Protein AF-A0AA40THC8-F1 (afdb_monomer)

Organism: Citrobacter freundii (NCBI:txid546)

Radius of gyration: 18.52 Å; Cα contacts (8 Å, |Δi|>4): 505; chains: 1; bounding box: 59×40×48 Å

Nearest PDB structures (foldseek):
  4kh3-assembly1_A  TM=6.017E-01  e=3.328E-01  Escherichia coli CFT073

Mean predicted aligned error: 9.14 Å

Structure (mmCIF, N/CA/C/O backbone):
data_AF-A0AA40THC8-F1
#
_entry.id   AF-A0AA40THC8-F1
#
loop_
_atom_site.group_PDB
_atom_site.id
_atom_site.type_symbol
_atom_site.label_atom_id
_atom_site.label_alt_id
_atom_site.label_comp_id
_atom_site.label_asym_id
_atom_site.label_entity_id
_atom_site.label_seq_id
_atom_site.pdbx_PDB_ins_code
_atom_si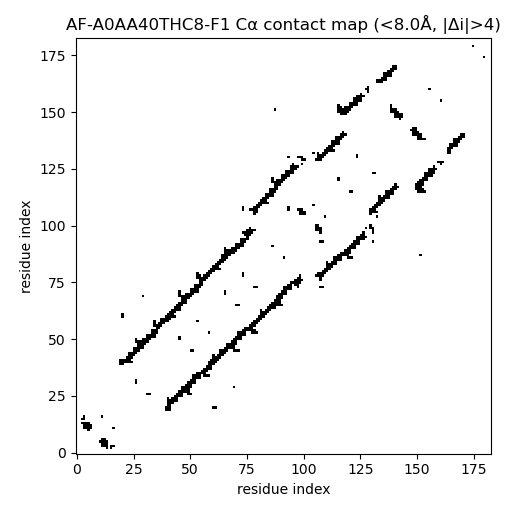te.Cartn_x
_atom_site.Cartn_y
_atom_site.Cartn_z
_atom_site.occupancy
_atom_site.B_iso_or_equiv
_atom_site.auth_seq_id
_atom_site.auth_co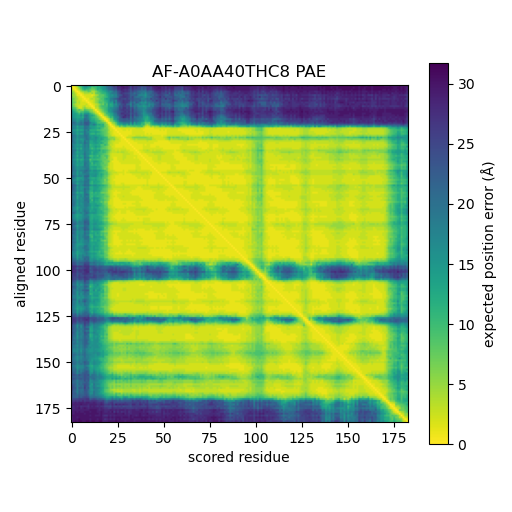mp_id
_atom_site.auth_asym_id
_atom_site.auth_atom_id
_atom_site.pdbx_PDB_model_num
ATOM 1 N N . SER A 1 1 ? -37.469 13.381 7.957 1.00 46.84 1 SER A N 1
ATOM 2 C CA . SER A 1 1 ? -37.081 14.163 9.143 1.00 46.84 1 SER A CA 1
ATOM 3 C C . SER A 1 1 ? -35.679 13.743 9.512 1.00 46.84 1 SER A C 1
ATOM 5 O O . SER A 1 1 ? -35.505 12.587 9.875 1.00 46.84 1 SER A O 1
ATOM 7 N N . ASP A 1 2 ? -34.700 14.631 9.347 1.00 51.12 2 ASP A N 1
ATOM 8 C CA . ASP A 1 2 ? -33.325 14.374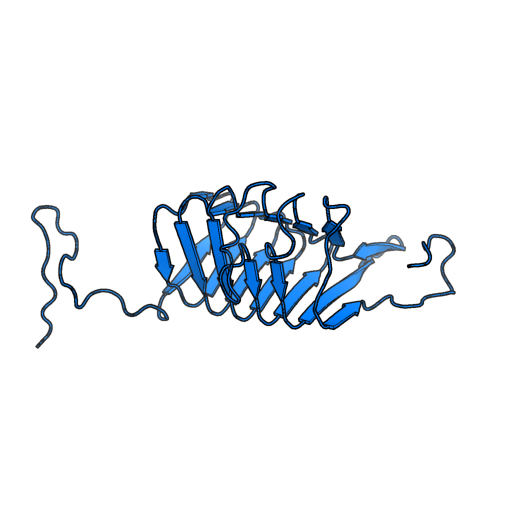 9.784 1.00 51.12 2 ASP A CA 1
ATOM 9 C C . ASP A 1 2 ? -33.265 14.373 11.309 1.00 51.12 2 ASP A C 1
ATOM 11 O O . ASP A 1 2 ? -33.675 15.334 11.958 1.00 51.12 2 ASP A O 1
ATOM 15 N N . THR A 1 3 ? -32.786 13.273 11.883 1.00 56.94 3 THR A N 1
ATOM 16 C CA . THR A 1 3 ? -32.595 13.110 13.330 1.00 56.94 3 THR A CA 1
ATOM 17 C C . THR A 1 3 ? -31.109 13.165 13.675 1.00 56.94 3 THR A C 1
ATOM 19 O O . THR A 1 3 ? -30.595 12.304 14.391 1.00 56.94 3 THR A O 1
ATOM 22 N N . THR A 1 4 ? -30.387 14.146 13.132 1.00 65.88 4 THR A N 1
ATOM 23 C CA . THR A 1 4 ? -29.005 14.417 13.538 1.00 65.88 4 THR A CA 1
ATOM 24 C C . THR A 1 4 ? -29.018 15.010 14.946 1.00 65.88 4 THR A C 1
ATOM 26 O O . THR A 1 4 ? -29.551 16.097 15.166 1.00 65.88 4 THR A O 1
ATOM 29 N N . SER A 1 5 ? -28.474 14.265 15.906 1.00 69.88 5 SER A N 1
ATOM 30 C CA . SER A 1 5 ? -28.304 14.685 17.301 1.00 69.88 5 SER A CA 1
ATOM 31 C C . SER A 1 5 ? -26.849 15.087 17.530 1.00 69.88 5 SER A C 1
ATOM 33 O O . SER A 1 5 ? -25.977 14.487 16.905 1.00 69.88 5 SER A O 1
ATOM 35 N N . TYR A 1 6 ? -26.588 16.073 18.392 1.00 78.94 6 TYR A N 1
ATOM 36 C CA . TYR A 1 6 ? -25.242 16.556 18.722 1.00 78.94 6 TYR A CA 1
ATOM 37 C C . TYR A 1 6 ? -24.981 16.462 20.237 1.00 78.94 6 TYR A C 1
ATOM 39 O O . TYR A 1 6 ? -25.922 16.637 21.015 1.00 78.94 6 TYR A O 1
ATOM 47 N N . ASP A 1 7 ? -23.741 16.173 20.653 1.00 79.31 7 ASP A N 1
ATOM 48 C CA . ASP A 1 7 ? -23.314 16.235 22.055 1.00 79.31 7 ASP A CA 1
ATOM 49 C C . ASP A 1 7 ? -23.113 17.680 22.533 1.00 79.31 7 ASP A C 1
ATOM 51 O O . ASP A 1 7 ? -23.205 18.650 21.776 1.00 79.31 7 ASP A O 1
ATOM 55 N N . GLU A 1 8 ? -22.830 17.815 23.827 1.00 79.69 8 GLU A N 1
ATOM 56 C CA . GLU A 1 8 ? -22.524 19.083 24.496 1.00 79.69 8 GLU A CA 1
ATOM 57 C C . GLU A 1 8 ? -21.267 19.789 23.958 1.00 79.69 8 GLU A C 1
ATOM 59 O O . GLU A 1 8 ? -21.106 20.992 24.168 1.00 79.69 8 GLU A O 1
ATOM 64 N N . ASN A 1 9 ? -20.432 19.073 23.201 1.00 78.62 9 ASN A N 1
ATOM 65 C CA . ASN A 1 9 ? -19.235 19.586 22.542 1.00 78.62 9 ASN A CA 1
ATOM 66 C C . ASN A 1 9 ? -19.472 19.880 21.046 1.00 78.62 9 ASN A C 1
ATOM 68 O O . ASN A 1 9 ? -18.557 20.328 20.356 1.00 78.62 9 ASN A O 1
ATOM 72 N N . GLY A 1 10 ? -20.694 19.673 20.543 1.00 72.00 10 GLY A N 1
ATOM 73 C CA . GLY A 1 10 ? -21.081 19.920 19.155 1.00 72.00 10 GLY A CA 1
ATOM 74 C C . GLY A 1 10 ? -20.737 18.795 18.173 1.00 72.00 10 GLY A C 1
ATOM 75 O O . GLY A 1 10 ? -20.815 19.014 16.964 1.00 72.00 10 GLY A O 1
ATOM 76 N N . HIS A 1 11 ? -20.373 17.600 18.638 1.00 70.88 11 HIS A N 1
ATOM 77 C CA . HIS A 1 11 ? -20.149 16.432 17.782 1.00 70.88 11 HIS A CA 1
ATOM 78 C C . HIS A 1 11 ? -21.448 15.688 17.506 1.00 70.88 11 HIS A C 1
ATOM 80 O O . HIS A 1 11 ? -22.308 15.591 18.371 1.00 70.88 11 HIS A O 1
ATOM 86 N N . VAL A 1 12 ? -21.599 15.111 16.316 1.00 73.75 12 VAL A N 1
ATOM 87 C CA . VAL A 1 12 ? -22.798 14.336 15.977 1.00 73.75 12 VAL A CA 1
ATOM 88 C C . VAL A 1 12 ? -22.830 13.016 16.773 1.00 73.75 12 VAL A C 1
ATOM 90 O O . VAL A 1 12 ? -21.863 12.262 16.742 1.00 73.75 12 VAL A O 1
ATOM 93 N N . VAL A 1 13 ? -23.941 12.711 17.452 1.00 70.44 13 VAL A N 1
ATOM 94 C CA . VAL A 1 13 ? -24.122 11.547 18.354 1.00 70.44 13 VAL A CA 1
ATOM 95 C C . VAL A 1 13 ? -25.324 10.651 18.024 1.00 70.44 13 VAL A C 1
ATOM 97 O O . VAL A 1 13 ? -25.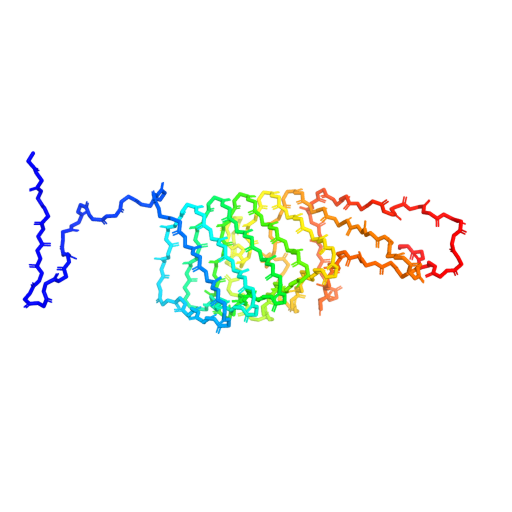739 9.824 18.832 1.00 70.44 13 VAL A O 1
ATOM 100 N N . GLY A 1 14 ? -25.914 10.787 16.836 1.00 59.56 14 GLY A N 1
ATOM 101 C CA . GLY A 1 14 ? -26.986 9.891 16.382 1.00 59.56 14 GLY A CA 1
ATOM 102 C C . GLY A 1 14 ? -26.463 8.595 15.745 1.00 59.56 14 GLY A C 1
ATOM 103 O O . GLY A 1 14 ? -25.491 8.615 15.003 1.00 59.56 14 GLY A O 1
ATOM 104 N N . ASN A 1 15 ? -27.170 7.474 15.913 1.00 55.31 15 ASN A N 1
ATOM 105 C CA . ASN A 1 15 ? -26.921 6.227 15.160 1.00 55.31 15 ASN A CA 1
ATOM 106 C C . ASN A 1 15 ? -27.232 6.329 13.648 1.00 55.31 15 ASN A C 1
ATOM 108 O O . ASN A 1 15 ? -27.085 5.350 12.925 1.00 55.31 15 ASN A O 1
ATOM 112 N N . ALA A 1 16 ? -27.697 7.483 13.163 1.00 52.44 16 ALA A N 1
ATOM 113 C CA . ALA A 1 16 ? -27.973 7.740 11.747 1.00 52.44 16 ALA A CA 1
ATOM 114 C C . ALA A 1 16 ? -26.766 8.342 10.998 1.00 52.44 16 ALA A C 1
ATOM 116 O O . ALA A 1 16 ? -26.919 8.881 9.905 1.00 52.44 16 ALA A O 1
ATOM 117 N N . VAL A 1 17 ? -25.584 8.335 11.612 1.00 57.34 17 VAL A N 1
ATOM 118 C CA . VAL A 1 17 ? -24.479 9.201 11.214 1.00 57.34 17 VAL A CA 1
ATOM 119 C C . VAL A 1 17 ? -23.390 8.358 10.557 1.00 57.34 17 VAL A C 1
ATOM 121 O O . VAL A 1 17 ? -22.863 7.431 11.163 1.00 57.34 17 VAL A O 1
ATOM 124 N N . TYR A 1 18 ? -23.083 8.746 9.317 1.00 55.19 18 TYR A N 1
ATOM 125 C CA . TYR A 1 18 ? -22.084 8.201 8.394 1.00 55.19 18 TYR A CA 1
ATOM 126 C C . TYR A 1 18 ? -22.499 6.907 7.683 1.00 55.19 18 TYR A C 1
ATOM 128 O O . TYR A 1 18 ? -22.271 5.796 8.152 1.00 55.19 18 TYR A O 1
ATOM 136 N N . GLN A 1 19 ? -23.061 7.066 6.480 1.00 49.38 19 GLN A N 1
ATOM 137 C CA . GLN A 1 19 ? -22.951 6.018 5.471 1.00 49.38 19 GLN A CA 1
ATOM 138 C C . GLN A 1 19 ? -21.481 5.962 5.040 1.00 49.38 19 GLN A C 1
ATOM 140 O O . GLN A 1 19 ? -20.975 6.883 4.401 1.00 49.38 19 GLN A O 1
ATOM 145 N N . SER A 1 20 ? -20.791 4.905 5.456 1.00 56.22 20 SER A N 1
ATOM 146 C CA . SER A 1 20 ? -19.586 4.411 4.792 1.00 56.22 20 SER A CA 1
ATOM 147 C C . SER A 1 20 ? -19.787 4.392 3.274 1.00 56.22 20 SER A C 1
ATOM 149 O O . SER A 1 20 ? -20.841 3.934 2.830 1.00 56.22 20 SER A O 1
ATOM 151 N N . GLY A 1 21 ? -18.810 4.877 2.502 1.00 55.38 21 GLY A N 1
ATOM 152 C CA . GLY A 1 21 ? -18.883 4.919 1.030 1.00 55.38 21 GLY A CA 1
ATOM 153 C C . GLY A 1 21 ? -19.221 6.286 0.415 1.00 55.38 21 GLY A C 1
ATOM 154 O O . GLY A 1 21 ? -19.754 6.349 -0.683 1.00 55.38 21 GLY A O 1
ATOM 155 N N . LEU A 1 22 ? -18.969 7.395 1.123 1.00 68.38 22 LEU A N 1
ATOM 156 C CA . LEU A 1 22 ? -19.188 8.761 0.604 1.00 68.38 22 LEU A CA 1
ATOM 157 C C . LEU A 1 22 ? -18.004 9.720 0.815 1.00 68.38 22 LEU A C 1
ATOM 159 O O . LEU A 1 22 ? -18.067 10.868 0.374 1.00 68.38 22 LEU A O 1
ATOM 163 N N . PHE A 1 23 ? -16.942 9.291 1.502 1.00 82.12 23 PHE A N 1
ATOM 164 C CA . PHE A 1 23 ? -15.826 10.167 1.862 1.00 82.12 23 PHE A CA 1
ATOM 165 C C . PHE A 1 23 ? -14.547 9.753 1.154 1.00 82.12 23 PHE A C 1
ATOM 167 O O . PHE A 1 23 ? -14.071 8.634 1.326 1.00 82.12 23 PHE A O 1
ATOM 174 N N . ASN A 1 24 ? -13.972 10.708 0.430 1.00 92.69 24 ASN A N 1
ATOM 175 C CA . ASN A 1 24 ? -12.629 10.609 -0.116 1.00 92.69 24 ASN A CA 1
ATOM 176 C C . ASN A 1 24 ? -11.658 11.290 0.839 1.00 92.69 24 ASN A C 1
ATOM 178 O O . ASN A 1 24 ? -11.899 12.418 1.280 1.00 92.69 24 ASN A O 1
ATOM 182 N N . VAL A 1 25 ? -10.558 10.615 1.141 1.00 96.06 25 VAL A N 1
ATOM 183 C CA . VAL A 1 25 ? -9.511 11.115 2.025 1.00 96.06 25 VAL A CA 1
ATOM 184 C C . VAL A 1 25 ? -8.224 11.258 1.227 1.00 96.06 25 VAL A C 1
ATOM 186 O O . VAL A 1 25 ? -7.784 10.324 0.565 1.00 96.06 25 VAL A O 1
ATOM 189 N N . THR A 1 26 ? -7.593 12.427 1.325 1.00 97.88 26 THR A N 1
ATOM 190 C CA . THR A 1 26 ? -6.287 12.689 0.714 1.00 97.88 26 THR A CA 1
ATOM 191 C C . THR A 1 26 ? -5.308 13.147 1.783 1.00 97.88 26 THR A C 1
ATOM 193 O O . THR A 1 26 ? -5.507 14.197 2.392 1.00 97.88 26 THR A O 1
ATOM 196 N N . LEU A 1 27 ? -4.222 12.400 1.968 1.00 98.06 27 LEU A N 1
ATOM 197 C CA . LEU A 1 27 ? -3.050 12.840 2.713 1.00 98.06 27 LEU A CA 1
ATOM 198 C C . LEU A 1 27 ? -2.009 13.383 1.731 1.00 98.06 27 LEU A C 1
ATOM 200 O O . LEU A 1 27 ? -1.770 12.801 0.670 1.00 98.06 27 LEU A O 1
ATOM 204 N N . ASN A 1 28 ? -1.410 14.521 2.074 1.00 96.44 28 ASN A N 1
ATOM 205 C CA . ASN A 1 28 ? -0.387 15.166 1.258 1.00 96.44 28 ASN A CA 1
ATOM 206 C C . ASN A 1 28 ? 0.641 15.888 2.141 1.00 96.44 28 ASN A C 1
ATOM 208 O O . ASN A 1 28 ? 0.364 16.202 3.301 1.00 96.44 28 ASN A O 1
ATOM 212 N N . GLY A 1 29 ? 1.810 16.193 1.580 1.00 93.19 29 GLY A N 1
ATOM 213 C CA . GLY A 1 29 ? 2.842 17.013 2.217 1.00 93.19 29 GLY A CA 1
ATOM 214 C C . GLY A 1 29 ? 3.357 16.436 3.535 1.00 93.19 29 GLY A C 1
ATOM 215 O O . GLY A 1 29 ? 3.398 17.156 4.528 1.00 93.19 29 GLY A O 1
ATOM 216 N N . ALA A 1 30 ? 3.711 15.148 3.546 1.00 95.50 30 ALA A N 1
ATOM 217 C CA . ALA A 1 30 ? 4.173 14.424 4.733 1.00 95.50 30 ALA A CA 1
ATOM 218 C C . ALA A 1 30 ? 3.166 14.389 5.903 1.00 95.50 30 ALA A C 1
ATOM 220 O O . ALA A 1 30 ? 3.549 14.237 7.061 1.00 95.50 30 ALA A O 1
ATOM 221 N N . SER A 1 31 ? 1.864 14.512 5.615 1.00 98.19 31 SER A N 1
ATOM 222 C CA . SER A 1 31 ? 0.810 14.256 6.608 1.00 98.19 31 SER A CA 1
ATOM 223 C C . SER A 1 31 ? 0.877 12.822 7.129 1.00 98.19 31 SER A C 1
ATOM 225 O O . SER A 1 31 ? 1.162 11.904 6.358 1.00 98.19 31 SER A O 1
ATOM 227 N N . GLN A 1 32 ? 0.530 12.640 8.400 1.00 98.44 32 GLN A N 1
ATOM 228 C CA . GLN A 1 32 ? 0.413 11.338 9.045 1.00 98.44 32 GLN A CA 1
ATOM 229 C C . GLN A 1 32 ? -1.018 11.120 9.536 1.00 98.44 32 GLN A C 1
ATOM 231 O O . GLN A 1 32 ? -1.623 12.032 10.103 1.00 98.44 32 GLN A O 1
ATOM 236 N N . TRP A 1 33 ? -1.541 9.912 9.344 1.00 98.38 33 TRP A N 1
ATOM 237 C CA . TRP A 1 33 ? -2.789 9.469 9.956 1.00 98.38 33 TRP A CA 1
ATOM 238 C C . TRP A 1 33 ? -2.591 8.124 10.644 1.00 98.38 33 TRP A C 1
ATOM 240 O O . TRP A 1 33 ? -2.309 7.123 9.994 1.00 98.38 33 TRP A O 1
ATOM 250 N N . ASP A 1 34 ? -2.788 8.111 11.957 1.00 98.12 34 ASP A N 1
ATOM 251 C CA . ASP A 1 34 ? -2.885 6.887 12.745 1.00 98.12 34 ASP A CA 1
ATOM 252 C C . ASP A 1 34 ? -4.373 6.559 12.941 1.00 98.12 34 ASP A C 1
ATOM 254 O O . ASP A 1 34 ? -5.122 7.343 13.543 1.00 98.12 34 ASP A O 1
ATOM 258 N N . THR A 1 35 ? -4.845 5.440 12.390 1.00 94.38 35 THR A N 1
ATOM 259 C CA . THR A 1 35 ? -6.235 5.011 12.589 1.00 94.38 35 THR A CA 1
ATOM 260 C C . THR A 1 35 ? -6.425 4.519 14.024 1.00 94.38 35 THR A C 1
ATOM 262 O O . THR A 1 35 ? -5.528 3.941 14.623 1.00 94.38 35 THR A O 1
ATOM 265 N N . THR A 1 36 ? -7.598 4.768 14.612 1.00 91.62 36 THR A N 1
ATOM 266 C CA . THR A 1 36 ? -7.874 4.410 16.024 1.00 91.62 36 THR A CA 1
ATOM 267 C C . THR A 1 36 ? -9.057 3.462 16.200 1.00 91.62 36 THR A C 1
ATOM 269 O O . THR A 1 36 ? -9.285 2.954 17.294 1.00 91.62 36 THR A O 1
ATOM 272 N N . LYS A 1 37 ? -9.851 3.266 15.142 1.00 89.12 37 LYS A N 1
ATOM 273 C CA . LYS A 1 37 ? -11.038 2.402 15.053 1.00 89.12 37 LYS A CA 1
ATOM 274 C C . LYS A 1 37 ? -11.255 2.030 13.584 1.00 89.12 37 LYS A C 1
ATOM 276 O O . LYS A 1 37 ? -10.448 2.381 12.727 1.00 89.12 37 LYS A O 1
ATOM 281 N N . THR A 1 38 ? -12.378 1.388 13.283 1.00 88.44 38 THR A N 1
ATOM 282 C CA . THR A 1 38 ? -12.837 1.174 11.911 1.00 88.44 38 THR A CA 1
ATOM 283 C C . THR A 1 38 ? -13.083 2.501 11.187 1.00 88.44 38 THR A C 1
ATOM 285 O O . THR A 1 38 ? -13.919 3.307 11.598 1.00 88.44 38 THR A O 1
ATOM 288 N N . SER A 1 39 ? -12.370 2.696 10.086 1.00 90.88 39 SER A N 1
ATOM 289 C CA . SER A 1 39 ? -12.545 3.777 9.124 1.00 90.88 39 SER A CA 1
ATOM 290 C C . SER A 1 39 ? -13.168 3.192 7.865 1.00 90.88 39 SER A C 1
ATOM 292 O O . SER A 1 39 ? -12.607 2.277 7.270 1.00 90.88 39 SER A O 1
ATOM 294 N N . LEU A 1 40 ? -14.337 3.702 7.482 1.00 90.31 40 LEU A N 1
ATOM 295 C CA . LEU A 1 40 ? -15.057 3.265 6.290 1.00 90.31 40 LEU A CA 1
ATOM 296 C C . LEU A 1 40 ? -15.158 4.440 5.317 1.00 90.31 40 LEU A C 1
ATOM 298 O O . LEU A 1 40 ? -15.929 5.378 5.543 1.00 90.31 40 LEU A O 1
ATOM 302 N N . ILE A 1 41 ? -14.360 4.403 4.261 1.00 91.94 41 ILE A N 1
ATOM 303 C CA . ILE A 1 41 ? -14.218 5.484 3.282 1.00 91.94 41 ILE A CA 1
ATOM 304 C C . ILE A 1 41 ? -14.438 4.940 1.869 1.00 91.94 41 ILE A C 1
ATOM 306 O O . ILE A 1 41 ? -14.603 3.742 1.685 1.00 91.94 41 ILE A O 1
ATOM 310 N N . ASP A 1 42 ? -14.536 5.825 0.885 1.00 92.19 42 ASP A N 1
ATOM 311 C CA . ASP A 1 42 ? -14.700 5.444 -0.522 1.00 92.19 42 ASP A CA 1
ATOM 312 C C . ASP A 1 42 ? -13.324 5.323 -1.189 1.00 92.19 42 ASP A C 1
ATOM 314 O O . ASP A 1 42 ? -12.891 4.244 -1.594 1.00 92.19 42 ASP A O 1
ATOM 318 N N . THR A 1 43 ? -12.567 6.419 -1.174 1.00 95.38 43 THR A N 1
ATOM 319 C CA . THR A 1 43 ? -11.224 6.483 -1.753 1.00 95.38 43 THR A CA 1
ATOM 320 C C . THR A 1 43 ? -10.211 7.042 -0.755 1.00 95.38 43 THR A C 1
ATOM 322 O O . THR A 1 43 ? -10.452 8.077 -0.128 1.00 95.38 43 THR A O 1
ATOM 325 N N . LEU A 1 44 ? -9.035 6.420 -0.671 1.00 98.12 44 LEU A N 1
ATOM 326 C CA . LEU A 1 44 ? -7.864 6.936 0.034 1.00 98.12 44 LEU A CA 1
ATOM 327 C C . LEU A 1 44 ? -6.726 7.246 -0.938 1.00 98.12 44 LEU A C 1
ATOM 329 O O . LEU A 1 44 ? -6.264 6.389 -1.683 1.00 98.12 44 LEU A O 1
ATOM 333 N N . SER A 1 45 ? -6.213 8.469 -0.884 1.00 98.56 45 SER A N 1
ATOM 334 C CA . SER A 1 45 ? -5.008 8.886 -1.601 1.00 98.56 45 SER A CA 1
ATOM 335 C C . SER A 1 45 ? -3.924 9.314 -0.614 1.00 98.56 45 SER A C 1
ATOM 337 O O . SER A 1 45 ? -4.101 10.292 0.109 1.00 98.56 45 SER A O 1
ATOM 339 N N . ILE A 1 46 ? -2.788 8.622 -0.596 1.00 98.75 46 ILE A N 1
ATOM 340 C CA . ILE A 1 46 ? -1.639 8.909 0.271 1.00 98.75 46 ILE A CA 1
ATOM 341 C C . ILE A 1 46 ? -0.499 9.412 -0.617 1.00 98.75 46 ILE A C 1
ATOM 343 O O . ILE A 1 46 ? -0.012 8.672 -1.467 1.00 98.75 46 ILE A O 1
ATOM 347 N N . ASN A 1 47 ? -0.099 10.678 -0.471 1.00 98.12 47 ASN A N 1
ATOM 348 C CA . ASN A 1 47 ? 0.835 11.307 -1.408 1.00 98.12 47 ASN A CA 1
ATOM 349 C C . ASN A 1 47 ? 1.971 12.077 -0.728 1.00 98.12 47 ASN A C 1
ATOM 351 O O . ASN A 1 47 ? 1.827 12.592 0.381 1.00 98.12 47 ASN A O 1
ATOM 355 N N . SER A 1 48 ? 3.061 12.282 -1.468 1.00 97.50 48 SER A N 1
ATOM 356 C CA . SER A 1 48 ? 4.136 13.228 -1.130 1.00 97.50 48 SER A CA 1
ATOM 357 C C . SER A 1 48 ? 4.746 12.980 0.254 1.00 97.50 48 SER A C 1
ATOM 359 O O . SER A 1 48 ? 4.782 13.878 1.103 1.00 97.50 48 SER A O 1
ATOM 361 N N . GLY A 1 49 ? 5.189 11.749 0.500 1.00 98.19 49 GLY A N 1
ATOM 362 C CA . GLY A 1 49 ? 5.802 11.346 1.765 1.00 98.19 49 GLY A CA 1
ATOM 363 C C . GLY A 1 49 ? 4.813 11.165 2.913 1.00 98.19 49 GLY A C 1
ATOM 364 O O . GLY A 1 49 ? 5.236 10.995 4.053 1.00 98.19 49 GLY A O 1
ATOM 365 N N . SER A 1 50 ? 3.504 11.242 2.655 1.00 98.75 50 SER A N 1
ATOM 366 C CA . SER A 1 50 ? 2.494 10.971 3.676 1.00 98.75 50 SER A CA 1
ATOM 367 C C . SER A 1 50 ? 2.470 9.513 4.106 1.00 98.75 50 SER A C 1
ATOM 369 O O . SER A 1 50 ? 2.788 8.625 3.314 1.00 98.75 50 SER A O 1
ATOM 371 N N . VAL A 1 51 ? 2.040 9.294 5.348 1.00 98.81 51 VAL A N 1
ATOM 372 C CA . VAL A 1 51 ? 2.026 7.987 6.005 1.00 98.81 51 VAL A CA 1
ATOM 373 C C . VAL A 1 51 ? 0.653 7.716 6.609 1.00 98.81 51 VAL A C 1
ATOM 375 O O . VAL A 1 51 ? 0.085 8.575 7.285 1.00 98.81 51 VAL A O 1
ATOM 378 N N . VAL A 1 52 ? 0.132 6.512 6.399 1.00 98.81 52 VAL A N 1
ATOM 379 C CA . VAL A 1 52 ? -1.023 5.988 7.134 1.00 98.81 52 VAL A CA 1
ATOM 380 C C . VAL A 1 52 ? -0.572 4.781 7.942 1.00 98.81 52 VAL A C 1
ATOM 382 O O . VAL A 1 52 ? 0.067 3.886 7.399 1.00 98.81 52 VAL A O 1
ATOM 385 N N . ASN A 1 53 ? -0.901 4.757 9.229 1.00 98.25 53 ASN A N 1
ATOM 386 C CA . ASN A 1 53 ? -0.621 3.640 10.122 1.00 98.25 53 ASN A CA 1
ATOM 387 C C . ASN A 1 53 ? -1.939 3.009 10.565 1.00 98.25 53 ASN A C 1
ATOM 389 O O . ASN A 1 53 ? -2.787 3.689 11.146 1.00 98.25 53 ASN A O 1
ATOM 393 N N . VAL A 1 54 ? -2.083 1.712 10.309 1.00 95.69 54 VAL A N 1
ATOM 394 C CA . VAL A 1 54 ? -3.241 0.902 10.684 1.00 95.69 54 VAL A CA 1
ATOM 395 C C . VAL A 1 54 ? -2.776 -0.177 11.647 1.00 95.69 54 VAL A C 1
ATOM 397 O O . VAL A 1 54 ? -2.190 -1.162 11.225 1.00 95.69 54 VAL A O 1
ATOM 400 N N . GLY A 1 55 ? -3.002 0.030 12.941 1.00 92.06 55 GLY A N 1
ATOM 401 C CA . GLY A 1 55 ? -2.788 -0.966 13.997 1.00 92.06 55 GLY A CA 1
ATOM 402 C C . GLY A 1 55 ? -3.938 -0.909 14.994 1.00 92.06 55 GLY A C 1
ATOM 403 O O . GLY A 1 55 ? -4.546 0.157 15.137 1.00 92.06 55 GLY A O 1
ATOM 404 N N . ASP A 1 56 ? -4.299 -2.038 15.604 1.00 90.56 56 ASP A N 1
ATOM 405 C CA . ASP A 1 56 ? -5.477 -2.174 16.484 1.00 90.56 56 ASP A CA 1
ATOM 406 C C . ASP A 1 56 ? -6.766 -1.545 15.901 1.00 90.56 56 ASP A C 1
ATOM 408 O O . ASP A 1 56 ? -7.611 -0.972 16.599 1.00 90.56 56 ASP A O 1
ATOM 412 N N . SER A 1 57 ? -6.895 -1.544 14.576 1.00 90.75 57 SER A N 1
ATOM 413 C CA . SER A 1 57 ? -7.925 -0.789 13.867 1.00 90.75 57 SER A CA 1
ATOM 414 C C . SER A 1 57 ? -8.138 -1.327 12.458 1.00 90.75 57 SER A C 1
ATOM 416 O O . SER A 1 57 ? -7.439 -2.229 11.998 1.00 90.75 57 SER A O 1
ATOM 418 N N . SER A 1 58 ? -9.150 -0.798 11.768 1.00 91.56 58 SER A N 1
ATOM 419 C CA . SER A 1 58 ? -9.480 -1.253 10.420 1.00 91.56 58 SER A CA 1
ATOM 420 C C . SER A 1 58 ? -9.683 -0.088 9.470 1.00 91.56 58 SER A C 1
ATOM 422 O O . SER A 1 58 ? -10.268 0.927 9.845 1.00 91.56 58 SER A O 1
ATOM 424 N N . LEU A 1 59 ? -9.258 -0.259 8.228 1.00 93.94 59 LEU A N 1
ATOM 425 C CA . LEU A 1 59 ? -9.442 0.685 7.141 1.00 93.94 59 LEU A CA 1
ATOM 426 C C . LEU A 1 59 ? -10.083 -0.047 5.963 1.00 93.94 59 LEU A C 1
ATOM 428 O O . LEU A 1 59 ? -9.500 -0.974 5.410 1.00 93.94 59 LEU A O 1
ATOM 432 N N . ILE A 1 60 ? -11.286 0.370 5.588 1.00 93.00 60 ILE A N 1
ATOM 433 C CA . ILE A 1 60 ? -12.025 -0.204 4.466 1.00 93.00 60 ILE A CA 1
ATOM 434 C C . ILE A 1 60 ? -12.294 0.909 3.458 1.00 93.00 60 ILE A C 1
ATOM 436 O O . ILE A 1 60 ? -12.819 1.962 3.832 1.00 93.00 60 ILE A O 1
ATOM 440 N N . SER A 1 61 ? -11.915 0.669 2.207 1.00 93.56 61 SER A N 1
ATOM 441 C CA . SER A 1 61 ? -12.071 1.593 1.079 1.00 93.56 61 SER A CA 1
ATOM 442 C C . SER A 1 61 ? -12.472 0.825 -0.178 1.00 93.56 61 SER A C 1
ATOM 444 O O . SER A 1 61 ? -12.245 -0.373 -0.247 1.00 93.56 61 SER A O 1
ATOM 446 N N . ASP A 1 62 ? -12.992 1.484 -1.207 1.00 94.12 62 ASP A N 1
ATOM 447 C CA . ASP A 1 62 ? -13.043 0.882 -2.543 1.00 94.12 62 ASP A CA 1
ATOM 448 C C . ASP A 1 62 ? -11.655 0.957 -3.193 1.00 94.12 62 ASP A C 1
ATOM 450 O O . ASP A 1 62 ? -11.136 -0.039 -3.702 1.00 94.12 62 ASP A O 1
ATOM 454 N N . SER A 1 63 ? -10.993 2.115 -3.108 1.00 96.50 63 SER A N 1
ATOM 455 C CA . SER A 1 63 ? -9.650 2.286 -3.669 1.00 96.50 63 SER A CA 1
ATOM 456 C C . SER A 1 63 ? -8.662 2.961 -2.724 1.00 96.50 63 SER A C 1
ATOM 458 O O . SER A 1 63 ? -8.976 3.949 -2.061 1.00 96.50 63 SER A O 1
ATOM 460 N N . ILE A 1 64 ? -7.432 2.450 -2.708 1.00 98.69 64 ILE A N 1
ATOM 461 C CA . ILE A 1 64 ? -6.295 3.039 -1.999 1.00 98.69 64 ILE A CA 1
ATOM 462 C C . ILE A 1 64 ? -5.154 3.257 -2.998 1.00 98.69 64 ILE A C 1
ATOM 464 O O . ILE A 1 64 ? -4.744 2.334 -3.698 1.00 98.69 64 ILE A O 1
ATOM 468 N N . SER A 1 65 ? -4.609 4.472 -3.056 1.00 98.81 65 SER A N 1
ATOM 469 C CA . SER A 1 65 ? -3.474 4.817 -3.921 1.00 98.81 65 SER A CA 1
ATOM 470 C C . SER A 1 65 ? -2.365 5.499 -3.133 1.00 98.81 65 SER A C 1
ATOM 472 O O . SER A 1 65 ? -2.619 6.465 -2.412 1.00 98.81 65 SER A O 1
ATOM 474 N N . LEU A 1 66 ? -1.128 5.040 -3.322 1.00 98.81 66 LEU A N 1
ATOM 475 C CA . LEU A 1 66 ? 0.076 5.628 -2.747 1.00 98.81 66 LEU A CA 1
ATOM 476 C C . LEU A 1 66 ? 0.966 6.184 -3.857 1.00 98.81 66 LEU A C 1
ATOM 478 O O . LEU A 1 66 ? 1.287 5.453 -4.793 1.00 98.81 66 LEU A O 1
ATOM 482 N N . THR A 1 67 ? 1.381 7.449 -3.740 1.00 98.44 67 THR A N 1
ATOM 483 C CA . THR A 1 67 ? 2.346 8.069 -4.662 1.00 98.44 67 THR A CA 1
ATOM 484 C C . THR A 1 67 ? 3.391 8.921 -3.942 1.00 98.44 67 THR A C 1
ATOM 486 O O . THR A 1 67 ? 3.170 9.438 -2.848 1.00 98.44 67 THR A O 1
ATOM 489 N N . GLY A 1 68 ? 4.536 9.146 -4.589 1.00 97.50 68 GLY A N 1
ATOM 490 C CA . GLY A 1 68 ? 5.495 10.161 -4.146 1.00 97.50 68 GLY A CA 1
ATOM 491 C C . GLY A 1 68 ? 6.172 9.834 -2.815 1.00 97.50 68 GLY A C 1
ATOM 492 O O . GLY A 1 68 ? 6.199 10.686 -1.929 1.00 97.50 68 GLY A O 1
ATOM 493 N N . ALA A 1 69 ? 6.736 8.629 -2.701 1.00 97.94 69 ALA A N 1
ATOM 494 C CA . ALA A 1 69 ? 7.438 8.122 -1.520 1.00 97.94 69 ALA A CA 1
ATOM 495 C C . ALA A 1 69 ? 6.557 8.039 -0.261 1.00 97.94 69 ALA A C 1
ATOM 497 O O . ALA A 1 69 ? 7.026 8.275 0.851 1.00 97.94 69 ALA A O 1
ATOM 498 N N . SER A 1 70 ? 5.272 7.738 -0.443 1.00 98.75 70 SER A N 1
ATOM 499 C CA . SER A 1 70 ? 4.316 7.563 0.649 1.00 98.75 70 SER A CA 1
ATOM 500 C C . SER A 1 70 ? 4.358 6.161 1.251 1.00 98.75 70 SER A C 1
ATOM 502 O O . SER A 1 70 ? 4.942 5.246 0.668 1.00 98.75 70 SER A O 1
ATOM 504 N N . ALA A 1 71 ? 3.727 5.998 2.417 1.00 98.81 71 ALA A N 1
ATOM 505 C CA . ALA A 1 71 ? 3.662 4.720 3.117 1.00 98.81 71 ALA A CA 1
ATOM 506 C C . ALA A 1 71 ? 2.261 4.388 3.657 1.00 98.81 71 ALA A C 1
ATOM 508 O O . ALA A 1 71 ? 1.556 5.263 4.167 1.00 98.81 71 ALA A O 1
ATOM 509 N N . LEU A 1 72 ? 1.889 3.110 3.590 1.00 98.81 72 LEU A N 1
ATOM 510 C CA . LEU A 1 72 ? 0.788 2.514 4.349 1.00 98.81 72 LEU A CA 1
ATOM 511 C C . LEU A 1 72 ? 1.366 1.368 5.178 1.00 98.81 72 LEU A C 1
ATOM 513 O O . LEU A 1 72 ? 1.808 0.362 4.630 1.00 98.81 72 LEU A O 1
ATOM 517 N N . ASN A 1 73 ? 1.347 1.529 6.493 1.00 97.94 73 ASN A N 1
ATOM 518 C CA . ASN A 1 73 ? 1.867 0.545 7.429 1.00 97.94 73 ASN A CA 1
ATOM 519 C C . ASN A 1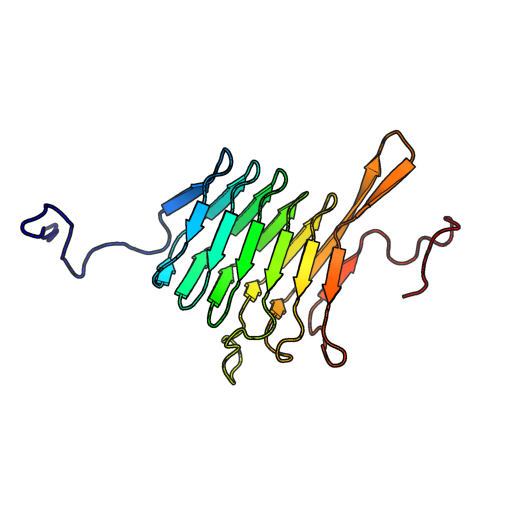 73 ? 0.693 -0.181 8.079 1.00 97.94 73 ASN A C 1
ATOM 521 O O . ASN A 1 73 ? -0.124 0.444 8.759 1.00 97.94 73 ASN A O 1
ATOM 525 N N . ILE A 1 74 ? 0.614 -1.489 7.868 1.00 95.56 74 ILE A N 1
ATOM 526 C CA . ILE A 1 74 ? -0.338 -2.384 8.518 1.00 95.56 74 ILE A CA 1
ATOM 527 C C . ILE A 1 74 ? 0.413 -3.027 9.681 1.00 95.56 74 ILE A C 1
ATOM 529 O O . ILE A 1 74 ? 1.168 -3.983 9.511 1.00 95.56 74 ILE A O 1
ATOM 533 N N . ASN A 1 75 ? 0.276 -2.397 10.842 1.00 93.06 75 ASN A N 1
ATOM 534 C CA . ASN A 1 75 ? 0.927 -2.766 12.092 1.00 93.06 75 ASN A CA 1
ATOM 535 C C . ASN A 1 75 ? 0.139 -3.879 12.804 1.00 93.06 75 ASN A C 1
ATOM 537 O O . ASN A 1 75 ? -0.877 -4.344 12.288 1.00 93.06 75 ASN A O 1
ATOM 541 N N . GLU A 1 76 ? 0.595 -4.279 13.995 1.00 88.62 76 GLU A N 1
ATOM 542 C CA . GLU A 1 76 ? -0.074 -5.271 14.853 1.00 88.62 76 GLU A CA 1
ATOM 543 C C . GLU A 1 76 ? -1.592 -5.038 14.920 1.00 88.62 76 GLU A C 1
ATOM 545 O O . GLU A 1 76 ? -2.067 -3.906 15.062 1.00 88.62 76 GLU A O 1
ATOM 550 N N . ASP A 1 77 ? -2.343 -6.121 14.717 1.00 87.06 77 ASP A N 1
ATOM 551 C CA . ASP A 1 77 ? -3.812 -6.160 14.691 1.00 87.06 77 ASP A CA 1
ATOM 552 C C . ASP A 1 77 ? -4.501 -5.172 13.722 1.00 87.06 77 ASP A C 1
ATOM 554 O O . ASP A 1 77 ? -5.697 -4.879 13.822 1.00 87.06 77 ASP A O 1
ATOM 558 N N . GLY A 1 78 ? -3.751 -4.653 12.749 1.00 90.62 78 GLY A N 1
ATOM 559 C CA . GLY A 1 78 ? -4.252 -3.813 11.674 1.00 90.62 78 GLY A CA 1
ATOM 560 C C . GLY A 1 78 ? -4.943 -4.615 10.575 1.00 90.62 78 GLY A C 1
ATOM 561 O O . GLY A 1 78 ? -4.440 -5.641 10.119 1.00 90.62 78 GLY A O 1
ATOM 562 N N . HIS A 1 79 ? -6.073 -4.096 10.093 1.00 91.50 79 HIS A N 1
ATOM 563 C CA . HIS A 1 79 ? -6.813 -4.683 8.977 1.00 91.50 79 HIS A CA 1
ATOM 564 C C . HIS A 1 79 ? -7.110 -3.657 7.890 1.00 91.50 79 HIS A C 1
ATOM 566 O O . HIS A 1 79 ? -7.762 -2.643 8.138 1.00 91.50 79 HIS A O 1
ATOM 572 N N . VAL A 1 80 ? -6.703 -3.945 6.661 1.00 94.56 80 VAL A N 1
ATOM 573 C CA . VAL A 1 80 ? -7.013 -3.138 5.484 1.00 94.56 80 VAL A CA 1
ATOM 574 C C . VAL A 1 80 ? -7.771 -3.991 4.478 1.00 94.56 80 VAL A C 1
ATOM 576 O O . VAL A 1 80 ? -7.321 -5.074 4.114 1.00 94.56 80 VAL A O 1
ATOM 579 N N . ALA A 1 81 ? -8.910 -3.493 4.006 1.00 94.25 81 ALA A N 1
ATOM 580 C CA . ALA A 1 81 ? -9.656 -4.101 2.913 1.00 94.25 81 ALA A CA 1
ATOM 581 C C . ALA A 1 81 ? -9.931 -3.061 1.828 1.00 94.25 81 ALA A C 1
ATOM 583 O O . ALA A 1 81 ? -10.415 -1.966 2.120 1.00 94.25 81 ALA A O 1
ATOM 584 N N . THR A 1 82 ? -9.629 -3.404 0.579 1.00 95.69 82 THR A N 1
ATOM 585 C CA . THR A 1 82 ? -9.924 -2.547 -0.570 1.00 95.69 82 THR A CA 1
ATOM 586 C C . THR A 1 82 ? -10.311 -3.357 -1.797 1.00 95.69 82 THR A C 1
ATOM 588 O O . THR A 1 82 ? -10.007 -4.539 -1.869 1.00 95.69 82 THR A O 1
ATOM 591 N N . ASP A 1 83 ? -10.985 -2.771 -2.781 1.00 96.00 83 ASP A N 1
ATOM 592 C CA . ASP A 1 83 ? -11.094 -3.422 -4.091 1.00 96.00 83 ASP A CA 1
ATOM 593 C C . ASP A 1 83 ? -9.762 -3.303 -4.846 1.00 96.00 83 ASP A C 1
ATOM 595 O O . ASP A 1 83 ? -9.166 -4.313 -5.224 1.00 96.00 83 ASP A O 1
ATOM 599 N N . THR A 1 84 ? -9.243 -2.079 -4.976 1.00 97.88 84 THR A N 1
ATOM 600 C CA . THR A 1 84 ? -7.989 -1.814 -5.690 1.00 97.88 84 THR A CA 1
ATOM 601 C C . THR A 1 84 ? -6.967 -1.082 -4.820 1.00 97.88 84 THR A C 1
ATOM 603 O O . THR A 1 84 ? -7.232 0.014 -4.326 1.00 97.88 84 THR A O 1
ATOM 606 N N . LEU A 1 85 ? -5.762 -1.647 -4.704 1.00 98.75 85 LEU A N 1
ATOM 607 C CA . LEU A 1 85 ? -4.587 -1.004 -4.111 1.00 98.75 85 LEU A CA 1
ATOM 608 C C . LEU A 1 85 ? -3.557 -0.676 -5.201 1.00 98.75 85 LEU A C 1
ATOM 610 O O . LEU A 1 85 ? -3.117 -1.559 -5.935 1.00 98.75 85 LEU A O 1
ATOM 614 N N . SER A 1 86 ? -3.140 0.585 -5.292 1.00 98.81 86 SER A N 1
ATOM 615 C CA . SER A 1 86 ? -2.072 1.030 -6.193 1.00 98.81 86 SER A CA 1
ATOM 616 C C . SER A 1 86 ? -0.882 1.557 -5.398 1.00 98.81 86 SER A C 1
ATOM 618 O O . SER A 1 86 ? -1.017 2.503 -4.623 1.00 98.81 86 SER A O 1
ATOM 620 N N . ILE A 1 87 ? 0.290 0.970 -5.621 1.00 98.81 87 ILE A N 1
ATOM 621 C CA . ILE A 1 87 ? 1.548 1.309 -4.957 1.00 98.81 87 ILE A CA 1
ATOM 622 C C . ILE A 1 87 ? 2.518 1.831 -6.017 1.00 98.81 87 ILE A C 1
ATOM 624 O O . ILE A 1 87 ? 3.170 1.055 -6.715 1.00 98.81 87 ILE A O 1
ATOM 628 N N . ASP A 1 88 ? 2.607 3.153 -6.139 1.00 98.38 88 ASP A N 1
ATOM 629 C CA . ASP A 1 88 ? 3.439 3.835 -7.130 1.00 98.38 88 ASP A CA 1
ATOM 630 C C . ASP A 1 88 ? 4.572 4.603 -6.434 1.00 98.38 88 ASP A C 1
ATOM 632 O O . ASP A 1 88 ? 4.323 5.555 -5.686 1.00 98.38 88 ASP A O 1
ATOM 636 N N . ASN A 1 89 ? 5.825 4.178 -6.643 1.00 97.62 89 ASN A N 1
ATOM 637 C CA . ASN A 1 89 ? 7.010 4.789 -6.020 1.00 97.62 89 ASN A CA 1
ATOM 638 C C . ASN A 1 89 ? 6.823 5.032 -4.507 1.00 97.62 89 ASN A C 1
ATOM 640 O O . ASN A 1 89 ? 7.077 6.124 -3.993 1.00 97.62 89 ASN A O 1
ATOM 644 N N . SER A 1 90 ? 6.245 4.048 -3.826 1.00 98.75 90 SER A N 1
ATOM 645 C CA . SER A 1 90 ? 5.757 4.120 -2.446 1.00 98.75 90 SER A CA 1
ATOM 646 C C . SER A 1 90 ? 5.831 2.736 -1.808 1.00 98.75 90 SER A C 1
ATOM 648 O O . SER A 1 90 ? 6.091 1.755 -2.501 1.00 98.75 90 SER A O 1
ATOM 650 N N . ILE A 1 91 ? 5.594 2.639 -0.503 1.00 98.69 91 ILE A N 1
ATOM 651 C CA . ILE A 1 91 ? 5.698 1.372 0.223 1.00 98.69 91 ILE A CA 1
ATOM 652 C C . ILE A 1 91 ? 4.406 1.021 0.956 1.00 98.69 91 ILE A C 1
ATOM 654 O O . ILE A 1 91 ? 3.764 1.870 1.572 1.00 98.69 91 ILE A O 1
ATOM 658 N N . VAL A 1 92 ? 4.028 -0.248 0.896 1.00 98.69 92 VAL A N 1
ATOM 659 C CA . VAL A 1 92 ? 3.057 -0.846 1.810 1.00 98.69 92 VAL A CA 1
ATOM 660 C C . VAL A 1 92 ? 3.788 -1.915 2.595 1.00 98.69 92 VAL A C 1
ATOM 662 O O . VAL A 1 92 ? 4.399 -2.788 1.987 1.00 98.69 92 VAL A O 1
ATOM 665 N N . THR A 1 93 ? 3.715 -1.851 3.920 1.00 97.19 93 THR A N 1
ATOM 666 C CA . THR A 1 93 ? 4.352 -2.828 4.808 1.00 97.19 93 THR A CA 1
ATOM 667 C C . THR A 1 93 ? 3.287 -3.525 5.638 1.00 97.19 93 THR A C 1
ATOM 669 O O . THR A 1 93 ? 2.471 -2.865 6.279 1.00 97.19 93 THR A O 1
ATOM 672 N N . ILE A 1 94 ? 3.315 -4.855 5.645 1.00 94.44 94 ILE A N 1
ATOM 673 C CA . ILE A 1 94 ? 2.547 -5.701 6.559 1.00 94.44 94 ILE A CA 1
ATOM 674 C C . ILE A 1 94 ? 3.514 -6.197 7.632 1.00 94.44 94 ILE A C 1
ATOM 676 O O . ILE A 1 94 ? 4.484 -6.876 7.306 1.00 94.44 94 ILE A O 1
ATOM 680 N N . ALA A 1 95 ? 3.279 -5.841 8.893 1.00 90.31 95 ALA A N 1
ATOM 681 C CA . ALA A 1 95 ? 4.149 -6.231 10.000 1.00 90.31 95 ALA A CA 1
ATOM 682 C C . ALA A 1 95 ? 4.160 -7.757 10.239 1.00 90.31 95 ALA A C 1
ATOM 684 O O . ALA A 1 95 ? 3.258 -8.480 9.815 1.00 90.31 95 ALA A O 1
ATOM 685 N N . ASP A 1 96 ? 5.174 -8.244 10.961 1.00 84.56 96 ASP A N 1
ATOM 686 C CA . ASP A 1 96 ? 5.330 -9.670 11.289 1.00 84.56 96 ASP A CA 1
ATOM 687 C C . ASP A 1 96 ? 4.161 -10.209 12.144 1.00 84.56 96 ASP A C 1
ATOM 689 O O . ASP A 1 96 ? 3.672 -11.313 11.912 1.00 84.56 96 ASP A O 1
ATOM 693 N N . ASP A 1 97 ? 3.651 -9.410 13.081 1.00 75.38 97 ASP A N 1
ATOM 694 C CA . ASP A 1 97 ? 2.619 -9.808 14.049 1.00 75.38 97 ASP A CA 1
ATOM 695 C C . ASP A 1 97 ? 1.259 -9.156 13.749 1.00 75.38 97 ASP A C 1
ATOM 697 O O . ASP A 1 97 ? 0.635 -8.543 14.606 1.00 75.38 97 ASP A O 1
ATOM 701 N N . VAL A 1 98 ? 0.773 -9.239 12.512 1.00 73.6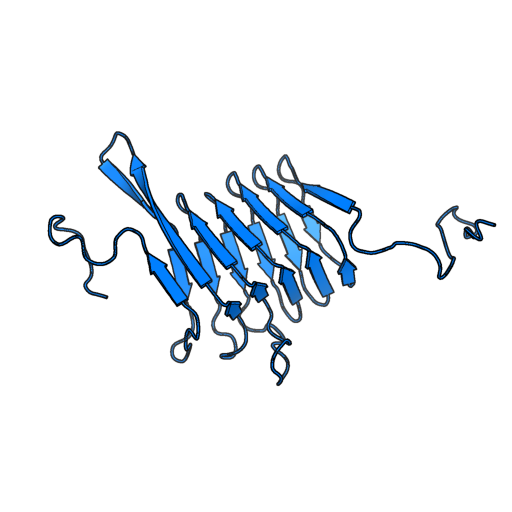2 98 VAL A N 1
ATOM 702 C CA . VAL A 1 98 ? -0.606 -8.826 12.200 1.00 73.62 98 VAL A CA 1
ATOM 703 C C . VAL A 1 98 ? -1.608 -9.908 12.629 1.00 73.62 98 VAL A C 1
ATOM 705 O O . VAL A 1 98 ? -1.386 -11.091 12.350 1.00 73.62 98 VAL A O 1
ATOM 708 N N . ALA A 1 99 ? -2.732 -9.539 13.266 1.00 62.12 99 ALA A N 1
ATOM 709 C CA . ALA A 1 99 ? -3.832 -10.474 13.536 1.00 62.12 99 ALA A CA 1
ATOM 710 C C . ALA A 1 99 ? -4.527 -10.891 12.238 1.00 62.12 99 ALA A C 1
ATOM 712 O O . ALA A 1 99 ? -5.656 -10.504 11.964 1.00 62.12 99 ALA A O 1
ATOM 713 N N . ALA A 1 100 ? -3.895 -11.744 11.440 1.00 60.72 100 ALA A N 1
ATOM 714 C CA . ALA A 1 100 ? -4.636 -12.507 10.459 1.00 60.72 100 ALA A CA 1
ATOM 715 C C . ALA A 1 100 ? -5.513 -13.514 11.227 1.00 60.72 100 ALA A C 1
ATOM 717 O O . ALA A 1 100 ? -5.023 -14.484 11.808 1.00 60.72 100 ALA A O 1
ATOM 718 N N . GLY A 1 101 ? -6.813 -13.239 11.337 1.00 54.34 101 GLY A N 1
ATOM 719 C CA . GLY A 1 101 ? -7.745 -14.143 12.012 1.00 54.34 101 GLY A CA 1
ATOM 720 C C . GLY A 1 101 ? -7.794 -15.507 11.310 1.00 54.34 101 GLY A C 1
ATOM 721 O O . GLY A 1 101 ? -7.539 -15.614 10.114 1.00 54.34 101 GLY A O 1
ATOM 722 N N . TRP A 1 102 ? -8.165 -16.552 12.049 1.00 45.31 102 TRP A N 1
ATOM 723 C CA . TRP A 1 102 ? -8.195 -17.964 11.630 1.00 45.31 102 TRP A CA 1
ATOM 724 C C . TRP A 1 102 ? -9.300 -18.311 10.599 1.00 45.31 102 TRP A C 1
ATOM 726 O O . TRP A 1 102 ? -9.875 -19.403 10.643 1.00 45.31 102 TRP A O 1
ATOM 736 N N . GLY A 1 103 ? -9.663 -17.380 9.712 1.00 54.12 103 GLY A N 1
ATOM 737 C CA . GLY A 1 103 ? -10.734 -17.514 8.730 1.00 54.12 103 GLY A CA 1
ATOM 738 C C . GLY A 1 103 ? -10.433 -16.826 7.394 1.00 54.12 103 GLY A C 1
ATOM 739 O O . GLY A 1 103 ? -9.641 -15.894 7.287 1.00 54.12 103 GLY A O 1
ATOM 740 N N . VAL A 1 104 ? -11.108 -17.285 6.343 1.00 46.72 104 VAL A N 1
ATOM 741 C CA . VAL A 1 104 ? -11.160 -16.577 5.056 1.00 46.72 104 VAL A CA 1
ATOM 742 C C . VAL A 1 104 ? -11.786 -15.190 5.276 1.00 46.72 104 VAL A C 1
ATOM 744 O O . VAL A 1 104 ? -12.861 -15.095 5.869 1.00 46.72 104 VAL A O 1
ATOM 747 N N . GLY A 1 105 ? -11.109 -14.116 4.854 1.00 56.38 105 GLY A N 1
ATOM 748 C CA . GLY A 1 105 ? -11.559 -12.731 5.070 1.00 56.38 105 GLY A CA 1
ATOM 749 C C . GLY A 1 105 ? -11.037 -12.022 6.328 1.00 56.38 105 GLY A C 1
ATOM 750 O O . GLY A 1 105 ? -11.490 -10.917 6.614 1.00 56.38 105 GLY A O 1
ATOM 751 N N . SER A 1 106 ? -10.097 -12.609 7.074 1.00 71.81 106 SER A N 1
ATOM 752 C CA . SER A 1 106 ? -9.437 -11.940 8.207 1.00 71.81 106 SER A CA 1
ATOM 753 C C . SER A 1 106 ? -7.963 -11.633 7.972 1.00 71.81 106 SER A C 1
ATOM 755 O O . SER A 1 106 ? -7.226 -11.490 8.937 1.00 71.81 106 SER A O 1
ATOM 757 N N . ALA A 1 107 ? -7.540 -11.512 6.711 1.00 85.44 107 ALA A N 1
ATOM 758 C CA . ALA A 1 107 ? -6.203 -11.044 6.365 1.00 85.44 107 ALA A CA 1
ATOM 759 C C . ALA A 1 107 ? -5.907 -9.657 6.956 1.00 85.44 107 ALA A C 1
ATOM 761 O O . ALA A 1 107 ? -6.815 -8.860 7.221 1.00 85.44 107 ALA A O 1
ATOM 762 N N . ALA A 1 108 ? -4.621 -9.360 7.119 1.00 91.25 108 ALA A N 1
ATOM 763 C CA . ALA A 1 108 ? -4.177 -8.014 7.456 1.00 91.25 108 ALA A CA 1
ATOM 764 C C . ALA A 1 108 ? -4.361 -7.072 6.262 1.00 91.25 108 ALA A C 1
ATOM 766 O O . ALA A 1 108 ? -4.770 -5.927 6.431 1.00 91.25 108 ALA A O 1
ATOM 767 N N . LEU A 1 109 ? -4.132 -7.582 5.048 1.00 93.94 109 LEU A N 1
ATOM 768 C CA . LEU A 1 109 ? -4.468 -6.914 3.799 1.00 93.94 109 LEU A CA 1
ATOM 769 C C . LEU A 1 109 ? -5.324 -7.823 2.916 1.00 93.94 109 LEU A C 1
ATOM 771 O O . LEU A 1 109 ? -4.876 -8.883 2.481 1.00 93.94 109 LEU A O 1
ATOM 775 N N . TYR A 1 110 ? -6.535 -7.367 2.619 1.00 92.94 110 TYR A N 1
ATOM 776 C CA . TYR A 1 110 ? -7.384 -7.899 1.562 1.00 92.94 110 TYR A CA 1
ATOM 777 C C . TYR A 1 110 ? -7.471 -6.890 0.412 1.00 92.94 110 TYR A C 1
ATOM 779 O O . TYR A 1 110 ? -7.818 -5.726 0.634 1.00 92.94 110 TYR A O 1
ATOM 787 N N . ALA A 1 111 ? -7.205 -7.334 -0.815 1.00 95.19 111 ALA A N 1
ATOM 788 C CA . ALA A 1 111 ? -7.483 -6.554 -2.015 1.00 95.19 111 ALA A CA 1
ATOM 789 C C . ALA A 1 111 ? -7.904 -7.445 -3.183 1.00 95.19 111 ALA A C 1
ATOM 791 O O . ALA A 1 111 ? -7.287 -8.476 -3.396 1.00 95.19 111 ALA A O 1
ATOM 792 N N . ASN A 1 112 ? -8.877 -7.054 -4.006 1.00 95.38 112 ASN A N 1
ATOM 793 C CA . ASN A 1 112 ? -9.139 -7.822 -5.232 1.00 95.38 112 ASN A CA 1
ATOM 794 C C . ASN A 1 112 ? -7.958 -7.661 -6.203 1.00 95.38 112 ASN A C 1
ATOM 796 O O . ASN A 1 112 ? -7.432 -8.632 -6.740 1.00 95.38 112 ASN A O 1
ATOM 800 N N . THR A 1 113 ? -7.491 -6.426 -6.396 1.00 97.94 113 THR A N 1
ATOM 801 C CA . THR A 1 113 ? -6.342 -6.124 -7.258 1.00 97.94 113 THR A CA 1
ATOM 802 C C . THR A 1 113 ? -5.299 -5.297 -6.523 1.00 97.94 113 THR A C 1
ATOM 804 O O . THR A 1 113 ? -5.606 -4.246 -5.960 1.00 97.94 113 THR A O 1
ATOM 807 N N . ILE A 1 114 ? -4.039 -5.722 -6.604 1.00 98.62 114 ILE A N 1
ATOM 808 C CA . ILE A 1 114 ? -2.887 -4.919 -6.196 1.00 98.62 114 ILE A CA 1
ATOM 809 C C . ILE A 1 114 ? -2.028 -4.620 -7.420 1.00 98.62 114 ILE A C 1
ATOM 811 O O . ILE A 1 114 ? -1.644 -5.526 -8.154 1.00 98.62 114 ILE A O 1
ATOM 815 N N . ASN A 1 115 ? -1.690 -3.349 -7.616 1.00 98.50 115 ASN A N 1
ATOM 816 C CA . ASN A 1 115 ? -0.736 -2.900 -8.622 1.00 98.50 115 ASN A CA 1
ATOM 817 C C . ASN A 1 115 ? 0.492 -2.325 -7.923 1.00 98.50 115 ASN A C 1
ATOM 819 O O . ASN A 1 115 ? 0.367 -1.389 -7.135 1.00 98.50 115 ASN A O 1
ATOM 823 N N . VAL A 1 116 ? 1.671 -2.857 -8.230 1.00 98.44 116 VAL A N 1
ATOM 824 C CA . VAL A 1 116 ? 2.946 -2.359 -7.713 1.00 98.44 116 VAL A CA 1
ATOM 825 C C . VAL A 1 116 ? 3.785 -1.880 -8.888 1.00 98.44 116 VAL A C 1
ATOM 827 O O . VAL A 1 116 ? 4.108 -2.657 -9.789 1.00 98.44 116 VAL A O 1
ATOM 830 N N . THR A 1 117 ? 4.114 -0.590 -8.901 1.00 96.56 117 THR A N 1
ATOM 831 C CA . THR A 1 117 ? 4.699 0.079 -10.069 1.00 96.56 117 THR A CA 1
ATOM 832 C C . THR A 1 117 ? 5.792 1.067 -9.670 1.00 96.56 117 THR A C 1
ATOM 834 O O . THR A 1 117 ? 5.791 1.597 -8.563 1.00 96.56 117 THR A O 1
ATOM 837 N N . ASN A 1 118 ? 6.701 1.381 -10.597 1.00 93.69 118 ASN A N 1
ATOM 838 C CA . ASN A 1 118 ? 7.642 2.506 -10.499 1.00 93.69 118 ASN A CA 1
ATOM 839 C C . ASN A 1 118 ? 8.449 2.570 -9.181 1.00 93.69 118 ASN A C 1
ATOM 841 O O . ASN A 1 118 ? 8.439 3.593 -8.505 1.00 93.69 118 ASN A O 1
ATOM 845 N N . ASN A 1 119 ? 9.155 1.501 -8.802 1.00 95.25 119 ASN A N 1
ATOM 846 C CA . ASN A 1 119 ? 9.844 1.378 -7.501 1.00 95.25 119 ASN A CA 1
ATOM 847 C C . ASN A 1 119 ? 8.906 1.272 -6.287 1.00 95.25 119 ASN A C 1
ATOM 849 O O . ASN A 1 119 ? 9.343 1.440 -5.151 1.00 95.25 119 ASN A O 1
ATOM 853 N N . GLY A 1 120 ? 7.620 1.008 -6.514 1.00 98.12 120 GLY A N 1
ATOM 854 C CA . GLY A 1 120 ? 6.696 0.626 -5.461 1.00 98.12 120 GLY A CA 1
ATOM 855 C C . GLY A 1 120 ? 7.104 -0.698 -4.817 1.00 98.12 120 GLY A C 1
ATOM 856 O O . GLY A 1 120 ? 7.648 -1.576 -5.491 1.00 98.12 120 GLY A O 1
ATOM 857 N N . VAL A 1 121 ? 6.822 -0.846 -3.527 1.00 98.38 121 VAL A N 1
ATOM 858 C CA . VAL A 1 121 ? 7.124 -2.060 -2.764 1.00 98.38 121 VAL A CA 1
ATOM 859 C C . VAL A 1 121 ? 5.889 -2.489 -1.983 1.00 98.38 121 VAL A C 1
ATOM 861 O O . VAL A 1 121 ? 5.338 -1.707 -1.209 1.00 98.38 121 VAL A O 1
ATOM 864 N N . LEU A 1 122 ? 5.465 -3.734 -2.183 1.00 97.75 122 LEU A N 1
ATOM 865 C CA . LEU A 1 122 ? 4.598 -4.447 -1.253 1.00 97.75 122 LEU A CA 1
ATOM 866 C C . LEU A 1 122 ? 5.483 -5.371 -0.420 1.00 97.75 122 LEU A C 1
ATOM 868 O O . LEU A 1 122 ? 5.972 -6.371 -0.937 1.00 97.75 122 LEU A O 1
ATOM 872 N N . ASP A 1 123 ? 5.693 -5.009 0.837 1.00 95.62 123 ASP A N 1
ATOM 873 C CA . ASP A 1 123 ? 6.538 -5.717 1.789 1.00 95.62 123 ASP A CA 1
ATOM 874 C C . ASP A 1 123 ? 5.668 -6.511 2.768 1.00 95.62 123 ASP A C 1
ATOM 876 O O . ASP A 1 123 ? 4.915 -5.944 3.565 1.00 95.62 123 ASP A O 1
ATOM 880 N N . VAL A 1 124 ? 5.740 -7.837 2.675 1.00 92.19 124 VAL A N 1
ATOM 881 C CA . VAL A 1 124 ? 5.033 -8.757 3.561 1.00 92.19 124 VAL A CA 1
ATOM 882 C C . VAL A 1 124 ? 6.019 -9.292 4.589 1.00 92.19 124 VAL A C 1
ATOM 884 O O . VAL A 1 124 ? 6.933 -10.053 4.260 1.00 92.19 124 VAL A O 1
ATOM 887 N N . GLY A 1 125 ? 5.812 -8.913 5.849 1.00 86.75 125 GLY A N 1
ATOM 888 C CA . GLY A 1 125 ? 6.563 -9.413 6.994 1.00 86.75 125 GLY A CA 1
ATOM 889 C C . GLY A 1 125 ? 6.484 -10.934 7.156 1.00 86.75 125 GLY A C 1
ATOM 890 O O . GLY A 1 125 ? 5.768 -11.646 6.447 1.00 86.75 125 GLY A O 1
ATOM 891 N N . ASN A 1 126 ? 7.204 -11.461 8.140 1.00 79.69 126 ASN A N 1
ATOM 892 C CA . ASN A 1 126 ? 7.239 -12.880 8.497 1.00 79.69 126 ASN A CA 1
ATOM 893 C C . ASN A 1 126 ? 5.965 -13.352 9.232 1.00 79.69 126 ASN A C 1
ATOM 895 O O . ASN A 1 126 ? 6.020 -14.171 10.152 1.00 79.69 126 ASN A O 1
ATOM 899 N N . SER A 1 127 ? 4.811 -12.815 8.845 1.00 71.44 127 SER A N 1
ATOM 900 C CA . SER A 1 127 ? 3.533 -13.151 9.449 1.00 71.44 127 SER A CA 1
ATOM 901 C C . SER A 1 127 ? 2.995 -14.502 8.970 1.00 71.44 127 SER A C 1
ATOM 903 O O . SER A 1 127 ? 3.604 -15.217 8.166 1.00 71.44 127 SER A O 1
ATOM 905 N N . THR A 1 128 ? 1.837 -14.882 9.507 1.00 65.38 128 THR A N 1
ATOM 906 C CA . THR A 1 128 ? 1.121 -16.104 9.128 1.00 65.38 128 THR A CA 1
ATOM 907 C C . THR A 1 128 ? 0.755 -16.100 7.637 1.00 65.38 128 THR A C 1
ATOM 909 O O . THR A 1 128 ? 0.658 -15.049 7.004 1.00 65.38 128 THR A O 1
ATOM 912 N N . GLY A 1 129 ? 0.530 -17.287 7.059 1.00 66.31 129 GLY A N 1
ATOM 913 C CA . GLY A 1 129 ? 0.237 -17.443 5.626 1.00 66.31 129 GLY A CA 1
ATOM 914 C C . GLY A 1 129 ? -1.002 -16.686 5.126 1.00 66.31 129 GLY A C 1
ATOM 915 O O . GLY A 1 129 ? -1.134 -16.497 3.923 1.00 66.31 129 GLY A O 1
ATOM 916 N N . ASP A 1 130 ? -1.862 -16.211 6.030 1.00 76.75 130 ASP A N 1
ATOM 917 C CA . ASP A 1 130 ? -3.105 -15.506 5.710 1.00 76.75 130 ASP A CA 1
ATOM 918 C C . ASP A 1 130 ? -2.978 -13.971 5.776 1.00 76.75 130 ASP A C 1
ATOM 920 O O . ASP A 1 130 ? -3.975 -13.270 5.621 1.00 76.75 130 ASP A O 1
ATOM 924 N N . ALA A 1 131 ? -1.776 -13.421 6.001 1.00 87.62 131 ALA A N 1
ATOM 925 C CA . ALA A 1 131 ? -1.564 -11.979 6.170 1.00 87.62 131 ALA A CA 1
ATOM 926 C C . ALA A 1 131 ? -1.948 -11.139 4.937 1.00 87.62 131 ALA A C 1
ATOM 928 O O . ALA A 1 131 ? -2.430 -10.015 5.084 1.00 87.62 131 ALA A O 1
ATOM 929 N N . LEU A 1 132 ? -1.783 -11.698 3.736 1.00 90.94 132 LEU A N 1
ATOM 930 C CA . LEU A 1 132 ? -2.146 -11.074 2.467 1.00 90.94 132 LEU A CA 1
ATOM 931 C C . LEU A 1 132 ? -3.100 -11.987 1.695 1.00 90.94 132 LEU A C 1
ATOM 933 O O . LEU A 1 132 ? -2.735 -13.109 1.346 1.00 90.94 132 LEU A O 1
ATOM 937 N N . GLN A 1 133 ? -4.286 -11.474 1.379 1.00 91.12 133 GLN A N 1
ATOM 938 C CA . GLN A 1 133 ? -5.241 -12.088 0.459 1.00 91.12 133 GLN A CA 1
ATOM 939 C C . GLN A 1 133 ? -5.442 -11.159 -0.734 1.00 91.12 133 GLN A C 1
ATOM 941 O O . GLN A 1 133 ? -5.855 -10.009 -0.578 1.00 91.12 133 GLN A O 1
ATOM 946 N N . VAL A 1 134 ? -5.122 -11.664 -1.924 1.00 93.69 134 VAL A N 1
ATOM 947 C CA . VAL A 1 134 ? -5.272 -10.922 -3.172 1.00 93.69 134 VAL A CA 1
ATOM 948 C C . VAL A 1 134 ? -5.700 -11.839 -4.307 1.00 93.69 134 VAL A C 1
ATOM 950 O O . VAL A 1 134 ? -5.189 -12.951 -4.399 1.00 93.69 134 VAL A O 1
ATOM 953 N N . ASP A 1 135 ? -6.612 -11.385 -5.170 1.00 95.25 135 ASP A N 1
ATOM 954 C CA . ASP A 1 135 ? -7.007 -12.169 -6.350 1.00 95.25 135 ASP A CA 1
ATOM 955 C C . ASP A 1 135 ? -5.999 -11.978 -7.486 1.00 95.25 135 ASP A C 1
ATOM 957 O O . ASP A 1 135 ? -5.567 -12.942 -8.114 1.00 95.25 135 ASP A O 1
ATOM 961 N N . THR A 1 136 ? -5.598 -10.732 -7.752 1.00 96.56 136 THR A N 1
ATOM 962 C CA . THR A 1 136 ? -4.617 -10.389 -8.787 1.00 96.56 136 THR A CA 1
ATOM 963 C C . THR A 1 136 ? -3.536 -9.453 -8.253 1.00 96.56 136 THR A C 1
ATOM 965 O O . THR A 1 136 ? -3.818 -8.338 -7.811 1.00 96.56 136 THR A O 1
ATOM 968 N N . LEU A 1 137 ? -2.279 -9.885 -8.349 1.00 97.25 137 LEU A N 1
ATOM 969 C CA . LEU A 1 137 ? -1.099 -9.083 -8.045 1.00 97.25 137 LEU A CA 1
ATOM 970 C C . LEU A 1 137 ? -0.370 -8.744 -9.349 1.00 97.25 137 LEU A C 1
ATOM 972 O O . LEU A 1 137 ? 0.174 -9.622 -10.015 1.00 97.25 137 LEU A O 1
ATOM 976 N N . ASN A 1 138 ? -0.340 -7.464 -9.705 1.00 97.12 138 ASN A N 1
ATOM 977 C CA . ASN A 1 138 ? 0.336 -6.957 -10.892 1.00 97.12 138 ASN A CA 1
ATOM 978 C C . ASN A 1 138 ? 1.630 -6.251 -10.492 1.00 97.12 138 ASN A C 1
ATOM 980 O O . ASN A 1 138 ? 1.604 -5.248 -9.778 1.00 97.12 138 ASN A O 1
ATOM 984 N N . LEU A 1 139 ? 2.757 -6.740 -11.002 1.00 95.88 139 LEU A N 1
ATOM 985 C CA . LEU A 1 139 ? 4.058 -6.091 -10.872 1.00 95.88 139 LEU A CA 1
ATOM 986 C C . LEU A 1 139 ? 4.453 -5.529 -12.232 1.00 95.88 139 LEU A C 1
ATOM 988 O O . LEU A 1 139 ? 4.681 -6.285 -13.178 1.00 95.88 139 LEU A O 1
ATOM 992 N N . THR A 1 140 ? 4.531 -4.206 -12.346 1.00 93.31 140 THR A N 1
ATOM 993 C CA . THR A 1 140 ? 4.946 -3.568 -13.599 1.00 93.31 140 THR A CA 1
ATOM 994 C C . THR A 1 140 ? 6.210 -2.758 -13.419 1.00 93.31 140 THR A C 1
ATOM 996 O O . THR A 1 140 ? 6.581 -2.336 -12.321 1.00 93.31 140 THR A O 1
ATOM 999 N N . SER A 1 141 ? 6.887 -2.518 -14.528 1.00 89.69 141 SER A N 1
ATOM 1000 C CA . SER A 1 141 ? 8.164 -1.838 -14.564 1.00 89.69 141 SER A CA 1
ATOM 1001 C C . SER A 1 141 ? 8.215 -0.809 -15.683 1.00 89.69 141 SER A C 1
ATOM 1003 O O . SER A 1 141 ? 7.498 -0.880 -16.678 1.00 89.69 141 SER A O 1
ATOM 1005 N N . TYR A 1 142 ? 9.112 0.160 -15.537 1.00 88.50 142 TYR A N 1
ATOM 1006 C CA . TYR A 1 142 ? 9.514 1.014 -16.644 1.00 88.50 142 TYR A CA 1
ATOM 1007 C C . TYR A 1 142 ? 11.034 1.106 -16.713 1.00 88.50 142 TYR A C 1
ATOM 1009 O O . TYR A 1 142 ? 11.742 0.978 -15.712 1.00 88.50 142 TYR A O 1
ATOM 1017 N N . THR A 1 143 ? 11.550 1.324 -17.917 1.00 89.44 143 THR A N 1
ATOM 1018 C CA . THR A 1 143 ? 12.966 1.617 -18.130 1.00 89.44 143 THR A CA 1
ATOM 1019 C C . THR A 1 143 ? 13.131 3.123 -18.271 1.00 89.44 143 THR A C 1
ATOM 1021 O O . THR A 1 143 ? 12.459 3.743 -19.096 1.00 89.44 143 THR A O 1
ATOM 1024 N N . ASP A 1 144 ? 13.985 3.722 -17.443 1.00 90.31 144 ASP A N 1
ATOM 1025 C CA . ASP A 1 144 ? 14.260 5.156 -17.514 1.00 90.31 144 ASP A CA 1
ATOM 1026 C C . ASP A 1 144 ? 15.184 5.512 -18.698 1.00 90.31 144 ASP A C 1
ATOM 1028 O O . ASP A 1 144 ? 15.680 4.653 -19.430 1.00 90.31 144 ASP A O 1
ATOM 1032 N N . ALA A 1 145 ? 15.444 6.808 -18.889 1.00 94.12 145 ALA A N 1
ATOM 1033 C CA . ALA A 1 145 ? 16.328 7.297 -19.951 1.00 94.12 145 ALA A CA 1
ATOM 1034 C C . ALA A 1 145 ? 17.806 6.875 -19.785 1.00 94.12 145 ALA A C 1
ATOM 1036 O O . ALA A 1 145 ? 18.600 7.059 -20.709 1.00 94.12 145 ALA A O 1
ATOM 1037 N N . TYR A 1 146 ? 18.177 6.333 -18.623 1.00 92.50 146 TYR A N 1
ATOM 1038 C CA . TYR A 1 146 ? 19.515 5.854 -18.280 1.00 92.50 146 TYR A CA 1
ATOM 1039 C C . TYR A 1 146 ? 19.623 4.321 -18.335 1.00 92.50 146 TYR A C 1
ATOM 1041 O O . TYR A 1 146 ? 20.653 3.771 -17.952 1.00 92.50 146 TYR A O 1
ATOM 1049 N N . ASN A 1 147 ? 18.599 3.637 -18.860 1.00 86.50 147 ASN A N 1
ATOM 1050 C CA . ASN A 1 147 ? 18.477 2.180 -18.919 1.00 86.50 147 ASN A CA 1
ATOM 1051 C C . ASN A 1 147 ? 18.386 1.486 -17.547 1.00 86.50 147 ASN A C 1
ATOM 1053 O O . ASN A 1 147 ? 18.660 0.288 -17.452 1.00 86.50 147 ASN A O 1
ATOM 1057 N N . HIS A 1 148 ? 17.977 2.188 -16.489 1.00 86.38 148 HIS A N 1
ATOM 1058 C CA . HIS A 1 148 ? 17.630 1.539 -15.228 1.00 86.38 148 HIS A CA 1
ATOM 1059 C C . HIS A 1 148 ? 16.196 1.020 -15.278 1.00 86.38 148 HIS A C 1
ATOM 1061 O O . HIS A 1 148 ? 15.271 1.720 -15.700 1.00 86.38 148 HIS A O 1
ATOM 1067 N N . VAL A 1 149 ? 16.011 -0.218 -14.826 1.00 87.50 149 VAL A N 1
ATOM 1068 C CA . VAL A 1 149 ? 14.688 -0.814 -14.642 1.00 87.50 149 VAL A CA 1
ATOM 1069 C C . VAL A 1 149 ? 14.160 -0.389 -13.278 1.00 87.50 149 VAL A C 1
ATOM 1071 O O . VAL A 1 149 ? 14.784 -0.660 -12.258 1.00 87.50 149 VAL A O 1
ATOM 1074 N N . ASN A 1 150 ? 13.005 0.263 -13.283 1.00 89.81 150 ASN A N 1
ATOM 1075 C CA . ASN A 1 150 ? 12.279 0.702 -12.102 1.00 89.81 150 ASN A CA 1
ATOM 1076 C C . ASN A 1 150 ? 11.034 -0.179 -11.994 1.00 89.81 150 ASN A C 1
ATOM 1078 O O . ASN A 1 150 ? 10.033 0.067 -12.672 1.00 89.81 150 ASN A O 1
ATOM 1082 N N . ALA A 1 151 ? 11.133 -1.263 -11.230 1.00 90.75 151 ALA A N 1
ATOM 1083 C CA . ALA A 1 151 ? 10.092 -2.280 -11.122 1.00 90.75 151 ALA A CA 1
ATOM 1084 C C . ALA A 1 151 ? 9.281 -2.116 -9.836 1.00 90.75 151 ALA A C 1
ATOM 1086 O O . ALA A 1 151 ? 9.798 -1.633 -8.831 1.00 90.75 151 ALA A O 1
ATOM 1087 N N . GLY A 1 152 ? 8.021 -2.541 -9.867 1.00 94.81 152 GLY A N 1
ATOM 1088 C CA . GLY A 1 152 ? 7.313 -2.907 -8.650 1.00 94.81 152 GLY A CA 1
ATOM 1089 C C . GLY A 1 152 ? 7.936 -4.151 -8.022 1.00 94.81 152 GLY A C 1
ATOM 1090 O O . GLY A 1 152 ? 8.311 -5.090 -8.728 1.00 94.81 152 GLY A O 1
ATOM 1091 N N . VAL A 1 153 ? 8.050 -4.149 -6.700 1.00 95.19 153 VAL A N 1
ATOM 1092 C CA . VAL A 1 153 ? 8.642 -5.239 -5.923 1.00 95.19 153 VAL A CA 1
ATOM 1093 C C . VAL A 1 153 ? 7.585 -5.829 -5.002 1.00 95.19 153 VAL A C 1
ATOM 1095 O O . VAL A 1 153 ? 6.910 -5.108 -4.272 1.00 95.19 153 VAL A O 1
ATOM 1098 N N . PHE A 1 154 ? 7.464 -7.151 -5.035 1.00 94.94 154 PHE A N 1
ATOM 1099 C CA . PHE A 1 154 ? 6.767 -7.919 -4.015 1.00 94.94 154 PHE A CA 1
ATOM 1100 C C . PHE A 1 154 ? 7.827 -8.597 -3.149 1.00 94.94 154 PHE A C 1
ATOM 1102 O O . PHE A 1 154 ? 8.535 -9.478 -3.639 1.00 94.94 154 PHE A O 1
ATOM 1109 N N . ASP A 1 155 ? 7.981 -8.122 -1.916 1.00 93.19 155 ASP A N 1
ATOM 1110 C CA . ASP A 1 155 ? 8.976 -8.600 -0.959 1.00 93.19 155 ASP A CA 1
ATOM 1111 C C . ASP A 1 155 ? 8.300 -9.457 0.112 1.00 93.19 155 ASP A C 1
ATOM 1113 O O . ASP A 1 155 ? 7.218 -9.124 0.599 1.00 93.19 155 ASP A O 1
ATOM 1117 N N . ILE A 1 156 ? 8.912 -10.593 0.439 1.00 90.81 156 ILE A N 1
ATOM 1118 C CA . ILE A 1 156 ? 8.353 -11.566 1.374 1.00 90.81 156 ILE A CA 1
ATOM 1119 C C . ILE A 1 156 ? 9.430 -11.988 2.362 1.00 90.81 156 ILE A C 1
ATOM 1121 O O . ILE A 1 156 ? 10.394 -12.671 2.015 1.00 90.81 156 ILE A O 1
ATOM 1125 N N . ASN A 1 157 ? 9.198 -11.674 3.631 1.00 88.81 157 ASN A N 1
ATOM 1126 C CA . ASN A 1 157 ? 10.105 -11.992 4.729 1.00 88.81 157 ASN A CA 1
ATOM 1127 C C . ASN A 1 157 ? 9.793 -13.337 5.415 1.00 88.81 157 ASN A C 1
ATOM 1129 O O . ASN A 1 157 ? 10.394 -13.669 6.437 1.00 88.81 157 ASN A O 1
ATOM 1133 N N . SER A 1 158 ? 8.883 -14.141 4.852 1.00 82.94 158 SER A N 1
ATOM 1134 C CA . SER A 1 158 ? 8.512 -15.469 5.357 1.00 82.94 158 SER A CA 1
ATOM 1135 C C . SER A 1 158 ? 9.037 -16.602 4.477 1.00 82.94 158 SER A C 1
ATOM 1137 O O . SER A 1 158 ? 8.914 -16.594 3.255 1.00 82.94 158 SER A O 1
ATOM 1139 N N . THR A 1 159 ? 9.568 -17.645 5.117 1.00 80.31 159 THR A N 1
ATOM 1140 C CA . THR A 1 159 ? 10.061 -18.856 4.429 1.00 80.31 159 THR A CA 1
ATOM 1141 C C . THR A 1 159 ? 8.955 -19.835 4.034 1.00 80.31 159 THR A C 1
ATOM 1143 O O . THR A 1 159 ? 9.210 -20.760 3.268 1.00 80.31 159 THR A O 1
ATOM 1146 N N . ASN A 1 160 ? 7.737 -19.637 4.545 1.00 80.75 160 ASN A N 1
ATOM 1147 C CA . ASN A 1 160 ? 6.597 -20.534 4.337 1.00 80.75 160 ASN A CA 1
ATOM 1148 C C . ASN A 1 160 ? 5.399 -19.821 3.696 1.00 80.75 160 ASN A C 1
ATOM 1150 O O . ASN A 1 160 ? 4.286 -20.348 3.727 1.00 80.75 160 ASN A O 1
ATOM 1154 N N . TYR A 1 161 ? 5.601 -18.622 3.151 1.00 84.06 161 TYR A N 1
ATOM 1155 C CA . TYR A 1 161 ? 4.536 -17.895 2.479 1.00 84.06 161 TYR A CA 1
ATOM 1156 C C . TYR A 1 161 ? 4.124 -18.607 1.191 1.00 84.06 161 TYR A C 1
ATOM 1158 O O . TYR A 1 161 ? 4.966 -19.028 0.394 1.00 84.06 161 TYR A O 1
ATOM 1166 N N . VAL A 1 162 ? 2.817 -18.721 0.981 1.00 85.56 162 VAL A N 1
ATOM 1167 C CA . VAL A 1 162 ? 2.238 -19.273 -0.241 1.00 85.56 162 VAL A CA 1
ATOM 1168 C C . VAL A 1 162 ? 1.369 -18.194 -0.860 1.00 85.56 162 VAL A C 1
ATOM 1170 O O . VAL A 1 162 ? 0.321 -17.854 -0.319 1.00 85.56 162 VAL A O 1
ATOM 1173 N N . LEU A 1 163 ? 1.792 -17.677 -2.013 1.00 88.75 163 LEU A N 1
ATOM 1174 C CA . LEU A 1 163 ? 0.951 -16.786 -2.799 1.00 88.75 163 LEU A CA 1
ATOM 1175 C C . LEU A 1 163 ? -0.170 -17.605 -3.448 1.00 88.75 163 LEU A C 1
ATOM 1177 O O . LEU A 1 163 ? 0.096 -18.491 -4.261 1.00 88.75 163 LEU A O 1
ATOM 1181 N N . ASN A 1 164 ? -1.414 -17.288 -3.105 1.00 88.56 164 ASN A N 1
ATOM 1182 C CA . ASN A 1 164 ? -2.607 -17.849 -3.734 1.00 88.56 164 ASN A CA 1
ATOM 1183 C C . ASN A 1 164 ? -3.350 -16.752 -4.506 1.00 88.56 164 ASN A C 1
ATOM 1185 O O . ASN A 1 164 ? -4.422 -16.322 -4.093 1.00 88.56 164 ASN A O 1
ATOM 1189 N N . ALA A 1 165 ? -2.725 -16.276 -5.582 1.00 91.56 165 ALA A N 1
ATOM 1190 C CA . ALA A 1 165 ? -3.212 -15.184 -6.417 1.00 91.56 165 ALA A CA 1
ATOM 1191 C C . ALA A 1 165 ? -2.752 -15.363 -7.868 1.00 91.56 165 ALA A C 1
ATOM 1193 O O . ALA A 1 165 ? -1.731 -16.012 -8.126 1.00 91.56 165 ALA A O 1
ATOM 1194 N N . ASP A 1 166 ? -3.440 -14.708 -8.799 1.00 94.81 166 ASP A N 1
ATOM 1195 C CA . ASP A 1 166 ? -2.932 -14.503 -10.151 1.00 94.81 166 ASP A CA 1
ATOM 1196 C C . ASP A 1 166 ? -1.812 -13.455 -10.109 1.00 94.81 166 ASP A C 1
ATOM 1198 O O . ASP A 1 166 ? -2.048 -12.265 -9.897 1.00 94.81 166 ASP A O 1
ATOM 1202 N N . LEU A 1 167 ? -0.567 -13.896 -10.303 1.00 93.88 167 LEU A N 1
ATOM 1203 C CA . LEU A 1 167 ? 0.591 -13.010 -10.402 1.00 93.88 167 LEU A CA 1
ATOM 1204 C C . LEU A 1 167 ? 0.858 -12.663 -11.866 1.00 93.88 167 LEU A C 1
ATOM 1206 O O . LEU A 1 167 ? 1.239 -13.530 -12.658 1.00 93.88 167 LEU A O 1
ATOM 1210 N N . THR A 1 168 ? 0.734 -11.384 -12.217 1.00 91.75 168 THR A N 1
ATOM 1211 C CA . THR A 1 168 ? 1.212 -10.869 -13.502 1.00 91.75 168 THR A CA 1
ATOM 1212 C C . THR A 1 168 ? 2.476 -10.046 -13.297 1.00 91.75 168 THR A C 1
ATOM 1214 O O . THR A 1 168 ? 2.602 -9.267 -12.352 1.00 91.75 168 THR A O 1
ATOM 1217 N N . ASN A 1 169 ? 3.450 -10.238 -14.182 1.00 85.75 169 ASN A N 1
ATOM 1218 C CA . ASN A 1 169 ? 4.656 -9.427 -14.208 1.00 85.75 169 ASN A CA 1
ATOM 1219 C C . ASN A 1 169 ? 5.042 -9.150 -15.6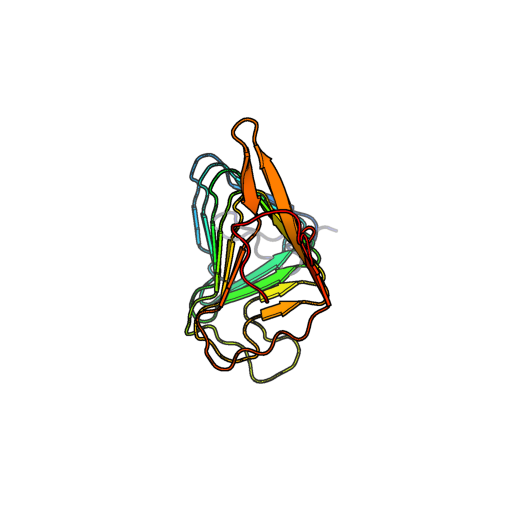65 1.00 85.75 169 ASN A C 1
ATOM 1221 O O . ASN A 1 169 ? 5.169 -10.074 -16.479 1.00 85.75 169 ASN A O 1
ATOM 1225 N N . ASP A 1 170 ? 5.200 -7.867 -15.989 1.00 81.50 170 ASP A N 1
ATOM 1226 C CA . ASP A 1 170 ? 5.446 -7.373 -17.348 1.00 81.50 170 ASP A CA 1
ATOM 1227 C C . ASP A 1 170 ? 6.847 -7.693 -17.891 1.00 81.50 170 ASP A C 1
ATOM 1229 O O . ASP A 1 170 ? 7.134 -7.463 -19.067 1.00 81.50 170 ASP A O 1
ATOM 1233 N N . ARG A 1 171 ? 7.701 -8.298 -17.060 1.00 73.44 171 ARG A N 1
ATOM 1234 C CA . ARG A 1 171 ? 9.012 -8.834 -17.433 1.00 73.44 171 ARG A CA 1
ATOM 1235 C C . ARG A 1 171 ? 9.153 -10.333 -17.185 1.00 73.44 171 ARG A C 1
ATOM 1237 O O . ARG A 1 171 ? 10.272 -10.834 -17.052 1.00 73.44 171 ARG A O 1
ATOM 1244 N N . THR A 1 172 ? 8.045 -11.072 -17.149 1.00 60.97 172 THR A N 1
ATOM 1245 C CA . THR A 1 172 ? 8.096 -12.537 -17.204 1.00 60.97 172 THR A CA 1
ATOM 1246 C C . THR A 1 172 ? 8.802 -12.957 -18.499 1.00 60.97 172 THR A C 1
ATOM 1248 O O . THR A 1 172 ? 8.255 -12.810 -19.586 1.00 60.97 172 THR A O 1
ATOM 1251 N N . ASN A 1 173 ? 10.033 -13.476 -18.387 1.00 52.84 173 ASN A N 1
ATOM 1252 C CA . ASN A 1 173 ? 10.787 -14.100 -19.484 1.00 52.84 173 ASN A CA 1
ATOM 1253 C C . ASN A 1 173 ? 11.453 -13.155 -20.522 1.00 52.84 173 ASN A C 1
ATOM 1255 O O . ASN A 1 173 ? 11.426 -13.433 -21.722 1.00 52.84 173 ASN A O 1
ATOM 1259 N N . ASP A 1 174 ? 12.115 -12.072 -20.093 1.00 54.72 174 ASP A N 1
ATOM 1260 C CA . ASP A 1 174 ? 13.035 -11.320 -20.969 1.00 54.72 174 ASP A CA 1
ATOM 1261 C C . ASP A 1 174 ? 14.446 -11.943 -20.976 1.00 54.72 174 ASP A C 1
ATOM 1263 O O . ASP A 1 174 ? 15.327 -11.579 -20.197 1.00 54.72 174 ASP A O 1
ATOM 1267 N N . THR A 1 175 ? 14.683 -12.887 -21.891 1.00 55.12 175 THR A N 1
ATOM 1268 C CA . THR A 1 175 ? 15.985 -13.562 -22.054 1.00 55.12 175 THR A CA 1
ATOM 1269 C C . THR A 1 175 ? 17.053 -12.697 -22.735 1.00 55.12 175 THR A C 1
ATOM 1271 O O . THR A 1 175 ? 18.135 -13.194 -23.046 1.00 55.12 175 THR A O 1
ATOM 1274 N N . THR A 1 176 ? 16.756 -11.433 -23.058 1.00 63.25 176 THR A N 1
ATOM 1275 C CA . THR A 1 176 ? 17.658 -10.564 -23.831 1.00 63.25 176 THR A CA 1
ATOM 1276 C C . THR A 1 176 ? 18.558 -9.681 -22.963 1.00 63.25 176 THR A C 1
ATOM 1278 O O . THR A 1 176 ? 19.467 -9.035 -23.487 1.00 63.25 176 THR A O 1
ATOM 1281 N N . GLN A 1 177 ? 18.364 -9.686 -21.639 1.00 56.97 177 GLN A N 1
ATOM 1282 C CA . GLN A 1 177 ? 19.096 -8.853 -20.679 1.00 56.97 177 GLN A CA 1
ATOM 1283 C C . GLN A 1 177 ? 19.950 -9.708 -19.725 1.00 56.97 177 GLN A C 1
ATOM 1285 O O . GLN A 1 177 ? 19.468 -10.656 -19.114 1.00 56.97 177 GLN A O 1
ATOM 1290 N N . ALA A 1 178 ? 21.232 -9.356 -19.570 1.00 51.31 178 ALA A N 1
ATOM 1291 C CA . ALA A 1 178 ? 22.228 -10.162 -18.849 1.00 51.31 178 ALA A CA 1
ATOM 1292 C C . ALA A 1 178 ? 22.096 -10.164 -17.310 1.00 51.31 178 ALA A C 1
ATOM 1294 O O . ALA A 1 178 ? 22.727 -10.987 -16.653 1.00 51.31 178 ALA A O 1
ATOM 1295 N N . ASN A 1 179 ? 21.293 -9.266 -16.731 1.00 54.09 179 ASN A N 1
ATOM 1296 C CA . ASN A 1 179 ? 21.190 -9.068 -15.278 1.00 54.09 179 ASN A CA 1
ATOM 1297 C C . ASN A 1 179 ? 19.945 -9.725 -14.652 1.00 54.09 179 ASN A C 1
ATOM 1299 O O . ASN A 1 179 ? 19.476 -9.272 -13.612 1.00 54.09 179 ASN A O 1
ATOM 1303 N N . TYR A 1 180 ? 19.392 -10.769 -15.276 1.00 58.78 180 TYR A N 1
ATOM 1304 C CA . TYR A 1 180 ? 18.174 -11.419 -14.792 1.00 58.78 180 TYR A CA 1
ATOM 1305 C C . TYR A 1 180 ? 18.436 -12.647 -13.914 1.00 58.78 180 TYR A C 1
ATOM 1307 O O . TYR A 1 180 ? 19.213 -13.534 -14.270 1.00 58.78 180 TYR A O 1
ATOM 1315 N N . GLY A 1 181 ? 17.732 -12.698 -12.778 1.00 45.59 181 GLY A N 1
ATOM 1316 C CA . GLY A 1 181 ? 17.530 -13.905 -11.984 1.00 45.59 181 GLY A CA 1
ATOM 1317 C C . GLY A 1 181 ? 16.430 -14.757 -12.612 1.00 45.59 181 GLY A C 1
ATOM 1318 O O . GLY A 1 181 ? 15.370 -14.245 -12.973 1.00 45.59 181 GLY A O 1
ATOM 1319 N N . TYR A 1 182 ? 16.706 -16.047 -12.783 1.00 41.59 182 TYR A N 1
ATOM 1320 C CA . TYR A 1 182 ? 15.676 -17.029 -13.102 1.00 41.59 182 TYR A CA 1
ATOM 1321 C C . TYR A 1 182 ? 14.746 -17.118 -11.889 1.00 41.59 182 TYR A C 1
ATOM 1323 O O . TYR A 1 182 ? 15.249 -17.206 -10.768 1.00 41.59 182 TYR A O 1
ATOM 1331 N N . GLY A 1 183 ? 13.437 -17.005 -12.129 1.00 46.25 183 GLY A N 1
ATOM 1332 C CA . GLY A 1 183 ? 12.416 -17.126 -11.084 1.00 46.25 183 GLY A CA 1
ATOM 1333 C C . GLY A 1 183 ? 12.504 -18.427 -10.299 1.00 46.25 183 GLY A C 1
ATOM 1334 O O . GLY A 1 183 ? 13.103 -19.402 -10.815 1.00 46.25 183 GLY A O 1
#

Foldseek 3Di:
DDPFDADPVGHTDDPVDDDQQDDEEEAEDQAEAEDDEEDRHAEYEFEQNHEYEFEPYEYEYQEYEYYNAYEYELDAQGAYEY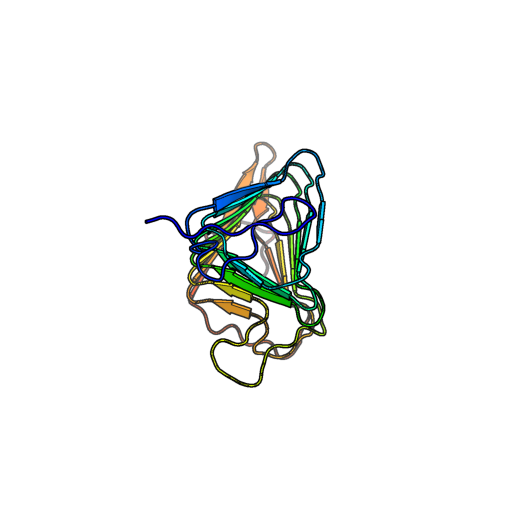AEYEFALYEYEYEAHHCQDPDDPSANYHYQEYEFEQLGEYHYAQHDQRNYHYAEYEKEWDQDPVRDIRIGYYHYHHPPHDDPYHYHYPPPDPPPDPPDDDD

Secondary structure (DSSP, 8-state):
-----B-TTS-B--TT---SSS-EEEE-TT-EEE--S-EE-SEEEEETT-EEEESSSEEE-SEEEEESS-EEEE-TT-EEEEEEEEEESSEEEE-TT----SSTT--SEEEEEEEEETT-EEEE-S--TTSEEEEEEEE-EEE-TTS-EEE-EEEE--TT----SEEEETTTT-TT-TTPPP-

Solvent-accessible surface area (backbone atoms only — not comparable to full-atom values): 9464 Å² total; per-residue (Å²): 132,90,72,85,37,63,47,100,85,69,46,80,68,34,97,85,66,75,75,63,62,74,44,73,47,74,40,50,80,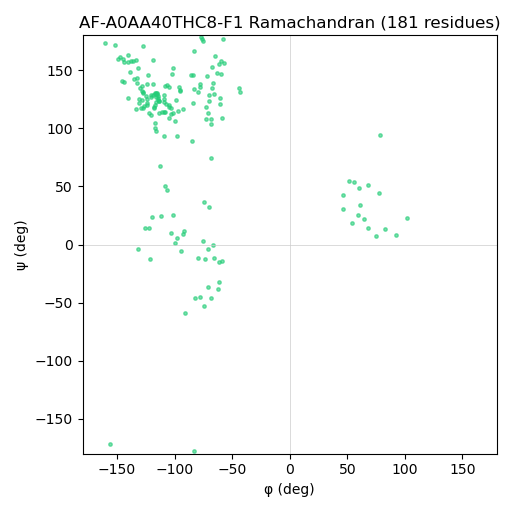52,33,74,46,74,47,77,43,80,42,58,32,28,38,39,38,30,22,47,45,4,36,38,38,30,34,67,16,32,43,38,29,48,33,38,40,28,31,56,56,6,39,40,37,31,31,49,46,6,31,36,38,30,44,37,37,39,29,31,31,10,41,36,39,36,39,46,64,34,55,40,47,102,50,93,92,27,28,21,35,35,26,48,32,38,39,22,25,54,52,3,33,43,36,37,35,56,33,64,68,50,34,66,42,41,54,31,41,36,32,36,64,46,69,50,101,82,71,48,77,31,41,24,40,84,44,70,64,39,96,75,64,64,88,79,49,49,75,47,52,82,68,74,83,64,87,88,53,94,89,68,78,82,131

pLDDT: mean 84.93, std 15.86, range [41.59, 98.81]

Sequence (183 aa):
SDTTSYDENGHVVGNAVYQSGLFNVTLNGASQWDTTKTSLIDTLSINSGSVVNVGDSSLISDSISLTGASALNINEDGHVATDTLSIDNSIVTIADDVAAGWGVGSAALYANTINVTNNGVLDVGNSTGDALQVDTLNLTSYTDAYNHVNAGVFDINSTNYVLNADLTNDRTNDTTQANYGYG